Protein AF-A0A6J8AY16-F1 (afdb_monomer)

Sequence (204 aa):
MIIYAKEQFYLNANGLLDEKSNKNPKAFWSLVKKVMGNCRSTSIPPLLNPNTNEISVVKKKKQICLTHIFCNISKSSDDGVTPPDLPLRTQHSLDIDEITEDEIKDILKSLEIGKASGEDCISHQMLKYTANSYTIADAIWKTKSDEEKRKLFTNFLQDSKKRKHDNIITSSDGLYSVVNKAKSIAKKPMQRKRPRTERAEKRH

Mean predicted aligned error: 21.1 Å

Organism: Mytilus coruscus (NCBI:txid42192)

Foldseek 3Di:
DVVVVVVVCVVCLVVVLVVCVPPPVVVNVVSVCVVCVVPPPPQDCFDQQPVPRDTHRDPVVVVVSVVVVCCVVPPDPVVVPDDPPDPDPDPDDDDPPDDDLVNQLVVLLPQDQPDDDDPVNQGSVNSNVCSVVVVVVVVVVVPD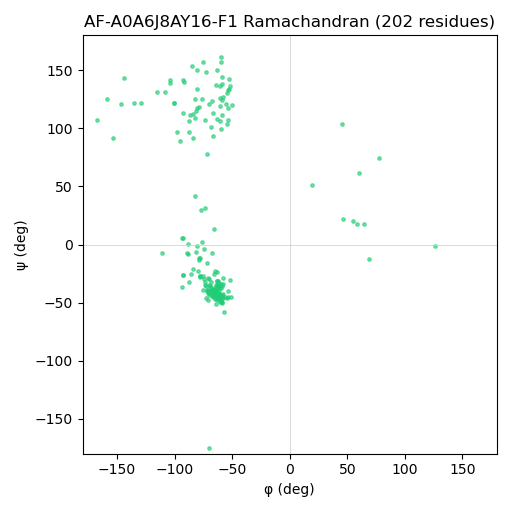DPVVVVVVVVVVVVVVVVVPDDPQDADPVRPDTPVVVVVVVVPPPDPPDDPDDDDDDDDD

Structure (mmCIF, N/CA/C/O backbone):
data_AF-A0A6J8AY16-F1
#
_entry.id   AF-A0A6J8AY16-F1
#
loop_
_atom_site.group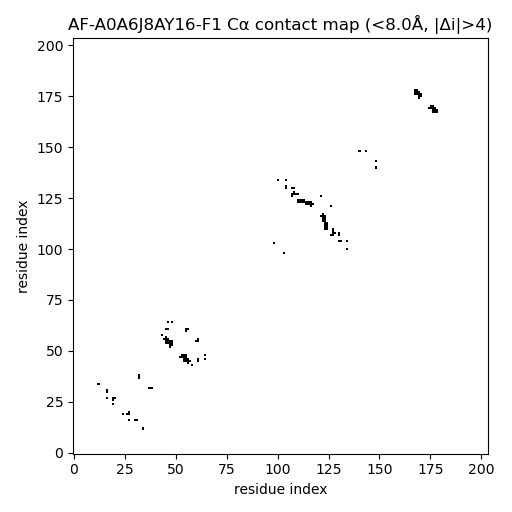_PDB
_atom_site.id
_atom_site.type_symbol
_atom_site.label_atom_id
_atom_site.label_alt_id
_atom_site.label_comp_id
_atom_site.label_asym_id
_atom_site.label_entity_id
_atom_site.label_seq_id
_atom_site.pdbx_PDB_ins_code
_atom_site.Cartn_x
_atom_site.Cartn_y
_atom_site.Cartn_z
_atom_site.occupancy
_atom_site.B_iso_or_equiv
_atom_site.auth_seq_id
_atom_site.auth_comp_id
_atom_site.auth_asym_id
_atom_site.auth_atom_id
_atom_site.pdbx_PDB_model_num
ATOM 1 N N . MET A 1 1 ? 40.237 -15.354 -19.466 1.00 60.38 1 MET A N 1
ATOM 2 C CA . MET A 1 1 ? 39.274 -16.278 -20.112 1.00 60.38 1 MET A CA 1
ATOM 3 C C . MET A 1 1 ? 37.814 -15.828 -19.942 1.00 60.38 1 MET A C 1
ATOM 5 O O . MET A 1 1 ? 37.142 -15.660 -20.947 1.00 60.38 1 MET A O 1
ATOM 9 N N . ILE A 1 2 ? 37.332 -15.539 -18.721 1.00 65.50 2 ILE A N 1
ATOM 10 C CA . ILE A 1 2 ? 35.926 -15.128 -18.468 1.00 65.50 2 ILE A CA 1
ATOM 11 C C . ILE A 1 2 ? 35.548 -13.780 -19.120 1.00 65.50 2 ILE A C 1
ATOM 13 O O . ILE A 1 2 ? 34.458 -13.652 -19.669 1.00 65.50 2 ILE A O 1
ATOM 17 N N . ILE A 1 3 ? 36.446 -12.788 -19.095 1.00 72.81 3 ILE A N 1
ATOM 18 C CA . ILE A 1 3 ? 36.199 -11.450 -19.669 1.00 72.81 3 ILE A CA 1
ATOM 19 C C . ILE A 1 3 ? 36.005 -11.534 -21.192 1.00 72.81 3 ILE A C 1
ATOM 21 O O . ILE A 1 3 ? 35.012 -11.036 -21.710 1.00 72.81 3 ILE A O 1
ATOM 25 N N . TYR A 1 4 ? 36.886 -12.266 -21.877 1.00 81.31 4 TYR A N 1
ATOM 26 C CA . TYR A 1 4 ? 36.827 -12.476 -23.325 1.00 81.31 4 TYR A CA 1
ATOM 27 C C . TYR A 1 4 ? 35.572 -13.249 -23.761 1.00 81.31 4 TYR A C 1
ATOM 29 O O . TYR A 1 4 ? 34.894 -12.856 -24.703 1.00 81.31 4 TYR A O 1
ATOM 37 N N . ALA A 1 5 ? 35.200 -14.310 -23.035 1.00 75.56 5 ALA A N 1
ATOM 38 C CA . ALA A 1 5 ? 33.976 -15.061 -23.323 1.00 75.56 5 ALA A CA 1
ATOM 39 C C . ALA A 1 5 ? 32.711 -14.196 -23.169 1.00 75.56 5 ALA A C 1
ATOM 41 O O . ALA A 1 5 ? 31.767 -14.316 -23.949 1.00 75.56 5 ALA A O 1
ATOM 42 N N . LYS A 1 6 ? 32.700 -13.299 -22.176 1.00 77.12 6 LYS A N 1
ATOM 43 C CA . LYS A 1 6 ? 31.603 -12.355 -21.954 1.00 77.12 6 LYS A CA 1
ATOM 44 C C . LYS A 1 6 ? 31.517 -11.323 -23.082 1.00 77.12 6 LYS A C 1
ATOM 46 O O . LYS A 1 6 ? 30.427 -11.063 -23.574 1.00 77.12 6 LYS A O 1
ATOM 51 N N . GLU A 1 7 ? 32.647 -10.776 -23.513 1.00 78.75 7 GLU A N 1
ATOM 52 C CA . GLU A 1 7 ? 32.724 -9.820 -24.622 1.00 78.75 7 GLU A CA 1
ATOM 53 C C . GLU A 1 7 ? 32.245 -10.437 -25.944 1.00 78.75 7 GLU A C 1
ATOM 55 O O . GLU A 1 7 ? 31.353 -9.893 -26.591 1.00 78.75 7 GLU A O 1
ATOM 60 N N . GLN A 1 8 ? 32.724 -11.640 -26.274 1.00 80.12 8 GLN A N 1
ATOM 61 C CA . GLN A 1 8 ? 32.274 -12.399 -27.447 1.00 80.12 8 GLN A CA 1
ATOM 62 C C . GLN A 1 8 ? 30.774 -12.719 -27.405 1.00 80.12 8 GLN A C 1
ATOM 64 O O . GLN A 1 8 ? 30.092 -12.656 -28.428 1.00 80.12 8 GLN A O 1
ATOM 69 N N . PHE A 1 9 ? 30.226 -13.019 -26.223 1.00 82.25 9 PHE A N 1
ATOM 70 C CA . PHE A 1 9 ? 28.787 -13.220 -26.065 1.00 82.25 9 PHE A CA 1
ATOM 71 C C . PHE A 1 9 ? 27.986 -11.957 -26.407 1.00 82.25 9 PHE A C 1
ATOM 73 O O . PHE A 1 9 ? 26.998 -12.060 -27.130 1.00 82.25 9 PHE A O 1
ATOM 80 N N . TYR A 1 10 ? 28.393 -10.776 -25.927 1.00 79.25 10 TYR A N 1
ATOM 81 C CA . TYR A 1 10 ? 27.673 -9.530 -26.223 1.00 79.25 10 TYR A CA 1
ATOM 82 C C . TYR A 1 10 ? 27.819 -9.090 -27.683 1.00 79.25 10 TYR A C 1
ATOM 84 O O . TYR A 1 10 ? 26.845 -8.596 -28.246 1.00 79.25 10 TYR A O 1
ATOM 92 N N . LEU A 1 11 ? 28.973 -9.329 -28.313 1.00 81.75 11 LEU A N 1
ATOM 93 C CA . LEU A 1 11 ? 29.170 -9.076 -29.747 1.00 81.75 11 LEU A CA 1
ATOM 94 C C . LEU A 1 11 ? 28.223 -9.927 -30.610 1.00 81.75 11 LEU A C 1
ATOM 96 O O . LEU A 1 11 ? 27.629 -9.425 -31.561 1.00 81.75 11 LEU A O 1
ATOM 100 N N . ASN A 1 12 ? 28.011 -11.188 -30.226 1.00 83.94 12 ASN A N 1
ATOM 101 C CA . ASN A 1 12 ? 27.158 -12.127 -30.961 1.00 83.94 12 ASN A CA 1
ATOM 102 C C . ASN A 1 12 ? 25.680 -12.102 -30.524 1.00 83.94 12 ASN A C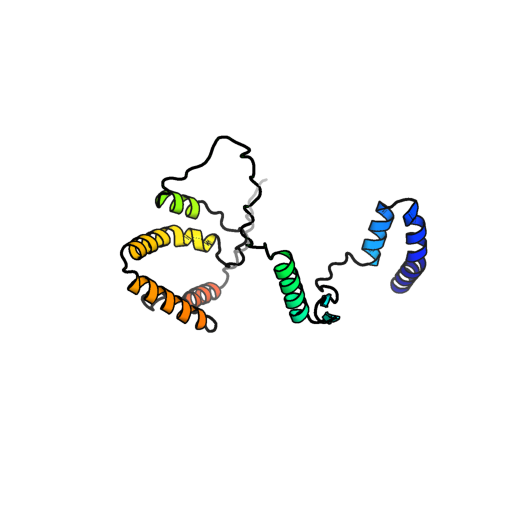 1
ATOM 104 O O . ASN A 1 12 ? 24.835 -12.741 -31.155 1.00 83.94 12 ASN A O 1
ATOM 108 N N . ALA A 1 13 ? 25.339 -11.377 -29.453 1.00 80.88 13 ALA A N 1
ATOM 109 C CA . ALA A 1 13 ? 23.988 -11.351 -28.895 1.00 80.88 13 ALA A CA 1
ATOM 110 C C . ALA A 1 13 ? 22.954 -10.779 -29.877 1.00 80.88 13 ALA A C 1
ATOM 112 O O . ALA A 1 13 ? 21.838 -11.290 -29.925 1.00 80.88 13 ALA A O 1
ATOM 113 N N . ASN A 1 14 ? 23.325 -9.777 -30.681 1.00 79.25 14 ASN A N 1
ATOM 114 C CA . ASN A 1 14 ? 22.424 -9.165 -31.664 1.00 79.25 14 ASN A CA 1
ATOM 115 C C . ASN A 1 14 ? 22.020 -10.163 -32.759 1.00 79.25 14 ASN A C 1
ATOM 117 O O . ASN A 1 14 ? 20.832 -10.364 -32.984 1.00 79.25 14 ASN A O 1
ATOM 121 N N . GLY A 1 15 ? 22.983 -10.897 -33.333 1.00 80.00 15 GLY A N 1
ATOM 122 C CA . GLY A 1 15 ? 22.685 -11.934 -34.328 1.00 80.00 15 GLY A CA 1
ATOM 123 C C . GLY A 1 15 ? 21.807 -13.063 -33.773 1.00 80.00 15 GLY A C 1
ATOM 124 O O . GLY A 1 15 ? 20.905 -13.549 -34.453 1.00 80.00 15 GLY A O 1
ATOM 125 N N . LEU A 1 16 ? 22.000 -13.436 -32.501 1.00 81.44 16 LEU A N 1
ATOM 126 C CA . LEU A 1 16 ? 21.149 -14.417 -31.816 1.00 81.44 16 LEU A CA 1
ATOM 127 C C . LEU A 1 16 ? 19.732 -13.895 -31.529 1.00 81.44 16 LEU A C 1
ATOM 129 O O . LEU A 1 16 ? 18.797 -14.696 -31.441 1.00 81.44 16 LEU A O 1
ATOM 133 N N . LEU A 1 17 ? 19.564 -12.586 -31.329 1.00 81.69 17 LEU A N 1
ATOM 134 C CA . LEU A 1 17 ? 18.256 -11.955 -31.153 1.00 81.69 17 LEU A CA 1
ATOM 135 C C . LEU A 1 17 ? 17.499 -11.901 -32.482 1.00 81.69 17 LEU A C 1
ATOM 137 O O . LEU A 1 17 ? 16.341 -12.319 -32.518 1.00 81.69 17 LEU A O 1
ATOM 141 N N . ASP A 1 18 ? 18.166 -11.495 -33.561 1.00 80.94 18 ASP A N 1
ATOM 142 C CA . ASP A 1 18 ? 17.582 -11.418 -34.904 1.00 80.94 18 ASP A CA 1
ATOM 143 C C . ASP A 1 18 ? 17.137 -12.798 -35.403 1.00 80.94 18 ASP A C 1
ATOM 145 O O . ASP A 1 18 ? 16.018 -12.963 -35.895 1.00 80.94 18 ASP A O 1
ATOM 149 N N . GLU A 1 19 ? 17.954 -13.834 -35.181 1.00 82.25 19 GLU A N 1
ATOM 150 C CA . GLU A 1 19 ? 17.609 -15.204 -35.567 1.00 82.25 19 GLU A CA 1
ATOM 151 C C . GLU A 1 19 ? 16.394 -15.748 -34.790 1.00 82.25 19 GLU A C 1
ATOM 153 O O . GLU A 1 19 ? 15.538 -16.454 -35.337 1.00 82.25 19 GLU A O 1
ATOM 158 N N . LYS A 1 20 ? 16.306 -15.433 -33.492 1.00 79.69 20 LYS A N 1
ATOM 159 C CA . LYS A 1 20 ? 15.263 -15.965 -32.601 1.00 79.69 20 LYS A CA 1
ATOM 160 C C . LYS A 1 20 ? 13.956 -15.188 -32.657 1.00 79.69 20 LYS A C 1
ATOM 162 O O . LYS A 1 20 ? 12.931 -15.771 -32.303 1.00 79.69 20 LYS A O 1
ATOM 167 N N . SER A 1 21 ? 13.984 -13.936 -33.115 1.00 77.56 21 SER A N 1
ATOM 168 C CA . SER A 1 21 ? 12.811 -13.063 -33.231 1.00 77.56 21 SER A CA 1
ATOM 169 C C . SER A 1 21 ? 11.687 -13.721 -34.042 1.00 77.56 21 SER A C 1
ATOM 171 O O . SER A 1 21 ? 10.550 -13.794 -33.581 1.00 77.56 21 SER A O 1
ATOM 173 N N . ASN A 1 22 ? 12.029 -14.328 -35.186 1.00 72.94 22 ASN A N 1
ATOM 174 C CA . ASN A 1 22 ? 11.045 -14.928 -36.095 1.00 72.94 22 ASN A CA 1
ATOM 175 C C . ASN A 1 22 ? 10.788 -16.424 -35.847 1.00 72.94 22 ASN A C 1
ATOM 177 O O . ASN A 1 22 ? 9.715 -16.925 -36.172 1.00 72.94 22 ASN A O 1
ATOM 181 N N . LYS A 1 23 ? 11.757 -17.158 -35.281 1.00 79.38 23 LYS A N 1
ATOM 182 C CA . LYS A 1 23 ? 11.665 -18.623 -35.126 1.00 79.38 23 LYS A CA 1
ATOM 183 C C . LYS A 1 23 ? 11.105 -19.066 -33.777 1.00 79.38 23 LYS A C 1
ATOM 185 O O . LYS A 1 23 ? 10.445 -20.099 -33.697 1.00 79.38 23 LYS A O 1
ATOM 190 N N . ASN A 1 24 ? 11.423 -18.356 -32.690 1.00 83.31 24 ASN A N 1
ATOM 191 C CA . ASN A 1 24 ? 11.042 -18.790 -31.347 1.00 83.31 24 ASN A CA 1
ATOM 192 C C . ASN A 1 24 ? 10.913 -17.607 -30.367 1.00 83.31 24 ASN A C 1
ATOM 194 O O . ASN A 1 24 ? 11.879 -17.262 -29.671 1.00 83.31 24 ASN A O 1
ATOM 198 N N . PRO A 1 25 ? 9.703 -17.036 -30.223 1.00 82.44 25 PRO A N 1
ATOM 199 C CA . PRO A 1 25 ? 9.486 -15.851 -29.399 1.00 82.44 25 PRO A CA 1
ATOM 200 C C . PRO A 1 25 ? 9.803 -16.094 -27.915 1.00 82.44 25 PRO A C 1
ATOM 202 O O . PRO A 1 25 ? 10.297 -15.201 -27.229 1.00 82.44 25 PRO A O 1
ATOM 205 N N . LYS A 1 26 ? 9.603 -17.314 -27.391 1.00 82.50 26 LYS A N 1
ATOM 206 C CA . LYS A 1 26 ? 9.950 -17.640 -25.993 1.00 82.50 26 LYS A CA 1
ATOM 207 C C . LYS A 1 26 ? 11.461 -17.598 -25.760 1.00 82.50 26 LYS A C 1
ATOM 209 O O . LYS A 1 26 ? 11.917 -17.057 -24.751 1.00 82.50 26 LYS A O 1
ATOM 214 N N . ALA A 1 27 ? 12.237 -18.157 -26.687 1.00 82.31 27 ALA A N 1
ATOM 215 C CA . ALA A 1 27 ? 13.695 -18.148 -26.608 1.00 82.31 27 ALA A CA 1
ATOM 216 C C . ALA A 1 27 ? 14.268 -16.734 -26.799 1.00 82.31 27 ALA A C 1
ATOM 218 O O . ALA A 1 27 ? 15.223 -16.378 -26.107 1.00 82.31 27 ALA A O 1
ATOM 219 N N . PHE A 1 28 ? 13.653 -15.927 -27.670 1.00 86.12 28 PHE A N 1
ATOM 220 C CA . PHE A 1 28 ? 13.954 -14.505 -27.833 1.00 86.12 28 PHE A CA 1
ATOM 221 C C . PHE A 1 28 ? 13.784 -13.747 -26.511 1.00 86.12 28 PHE A C 1
ATOM 223 O O . PHE A 1 28 ? 14.756 -13.220 -25.972 1.00 86.12 28 PHE A O 1
ATOM 230 N N . TRP A 1 29 ? 12.593 -13.787 -25.905 1.00 84.06 29 TRP A N 1
ATOM 231 C CA . TRP A 1 29 ? 12.335 -13.079 -24.646 1.00 84.06 29 TRP A CA 1
ATOM 232 C C . TRP A 1 29 ? 13.194 -13.589 -23.481 1.00 84.06 29 TRP A C 1
ATOM 234 O O . TRP A 1 29 ? 13.563 -12.812 -22.602 1.00 84.06 29 TRP A O 1
ATOM 244 N N . SER A 1 30 ? 13.551 -14.877 -23.463 1.00 83.06 30 SER A N 1
ATOM 245 C CA . SER A 1 30 ? 14.502 -15.424 -22.485 1.00 83.06 30 SER A CA 1
ATOM 246 C C . SER A 1 30 ? 15.904 -14.824 -22.647 1.00 83.06 30 SER A C 1
ATOM 248 O O . SER A 1 30 ? 16.524 -14.440 -21.654 1.00 83.06 30 SER A O 1
ATOM 250 N N . LEU A 1 31 ? 16.394 -14.696 -23.885 1.00 84.00 31 LEU A N 1
ATOM 251 C CA . LEU A 1 31 ? 17.691 -14.088 -24.186 1.00 84.00 31 LEU A CA 1
ATOM 252 C C . LEU A 1 31 ? 17.693 -12.590 -23.861 1.00 84.00 31 LEU A C 1
ATOM 254 O O . LEU A 1 31 ? 18.593 -12.129 -23.164 1.00 84.00 31 LEU A O 1
ATOM 258 N N . VAL A 1 32 ? 16.645 -11.861 -24.256 1.00 83.56 32 VAL A N 1
ATOM 259 C CA . VAL A 1 32 ? 16.449 -10.443 -23.913 1.00 83.56 32 VAL A CA 1
ATOM 260 C C . VAL A 1 32 ? 16.501 -10.234 -22.399 1.00 83.56 32 VAL A C 1
ATOM 262 O O . VAL A 1 32 ? 17.222 -9.363 -21.920 1.00 83.56 32 VAL A O 1
ATOM 265 N N . LYS A 1 33 ? 15.807 -11.069 -21.614 1.00 82.19 33 LYS A N 1
ATOM 266 C CA . LYS A 1 33 ? 15.838 -10.992 -20.142 1.00 82.19 33 LYS A CA 1
ATOM 267 C C . LYS A 1 33 ? 17.229 -11.238 -19.558 1.00 82.19 33 LYS A C 1
ATOM 269 O O . LYS A 1 33 ? 17.575 -10.613 -18.556 1.00 82.19 33 LYS A O 1
ATOM 274 N N . LYS A 1 34 ? 18.018 -12.135 -20.162 1.00 80.12 34 LYS A N 1
ATOM 275 C CA . LYS A 1 34 ? 19.408 -12.403 -19.754 1.00 80.12 34 LYS A CA 1
ATOM 276 C C . LY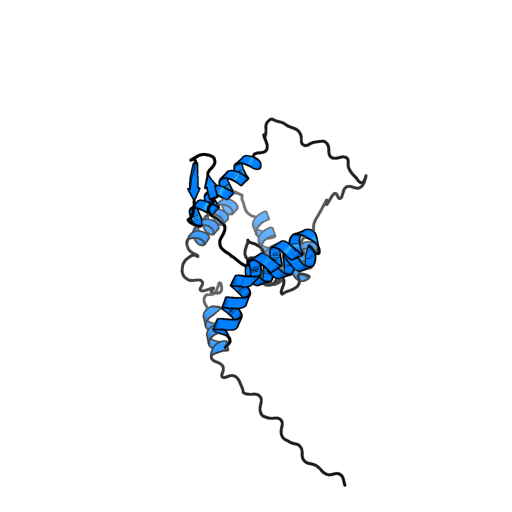S A 1 34 ? 20.336 -11.235 -20.093 1.00 80.12 34 LYS A C 1
ATOM 278 O O . LYS A 1 34 ? 21.157 -10.875 -19.258 1.00 80.12 34 LYS A O 1
ATOM 283 N N . VAL A 1 35 ? 20.183 -10.631 -21.273 1.00 81.06 35 VAL A N 1
ATOM 284 C CA . VAL A 1 35 ? 20.996 -9.491 -21.735 1.00 81.06 35 VAL A CA 1
ATOM 285 C C . VAL A 1 35 ? 20.662 -8.218 -20.957 1.00 81.06 35 VAL A C 1
ATOM 287 O O . VAL A 1 35 ? 21.566 -7.567 -20.444 1.00 81.06 35 VAL A O 1
ATOM 290 N N . MET A 1 36 ? 19.374 -7.897 -20.799 1.00 75.19 36 MET A N 1
ATOM 291 C CA . MET A 1 36 ? 18.914 -6.707 -20.069 1.00 75.19 36 MET A CA 1
ATOM 292 C C . MET A 1 36 ? 18.906 -6.882 -18.541 1.00 75.19 36 MET A C 1
ATOM 294 O O . MET A 1 36 ? 18.533 -5.964 -17.816 1.00 75.19 36 MET A O 1
ATOM 298 N N . GLY A 1 37 ? 19.281 -8.060 -18.034 1.00 68.12 37 GLY A N 1
ATOM 299 C CA . GLY A 1 37 ? 19.386 -8.319 -16.601 1.00 68.12 37 GLY A CA 1
ATOM 300 C C . GLY A 1 37 ? 18.065 -8.134 -15.856 1.00 68.12 37 GLY A C 1
ATOM 301 O O . GLY A 1 37 ? 17.970 -7.294 -14.974 1.00 68.12 37 GLY A O 1
ATOM 302 N N . ASN A 1 38 ? 17.033 -8.909 -16.196 1.00 62.88 38 ASN A N 1
ATOM 303 C CA . ASN A 1 38 ? 15.756 -8.992 -15.467 1.00 62.88 38 ASN A CA 1
ATOM 304 C C . ASN A 1 38 ? 15.104 -7.646 -15.063 1.00 62.88 38 ASN A C 1
ATOM 306 O O . ASN A 1 38 ? 14.315 -7.648 -14.125 1.00 62.88 38 ASN A O 1
ATOM 310 N N . CYS A 1 39 ? 15.444 -6.534 -15.731 1.00 55.78 39 CYS A N 1
ATOM 311 C CA . CYS A 1 39 ? 14.965 -5.155 -15.569 1.00 55.78 39 CYS A CA 1
ATOM 312 C C . CYS A 1 39 ? 14.282 -4.828 -14.228 1.00 55.78 39 CYS A C 1
ATOM 314 O O . CYS A 1 39 ? 13.191 -4.264 -14.204 1.00 55.78 39 CYS A O 1
ATOM 316 N N . ARG A 1 40 ? 14.917 -5.139 -13.092 1.00 59.91 40 ARG A N 1
ATOM 317 C CA . ARG A 1 40 ? 14.425 -4.746 -11.757 1.00 59.91 40 ARG A CA 1
ATOM 318 C C . ARG A 1 40 ? 14.844 -3.312 -11.436 1.00 59.91 40 ARG A C 1
ATOM 320 O O . ARG A 1 40 ? 15.301 -3.025 -10.332 1.00 59.91 40 ARG A O 1
ATOM 327 N N . SER A 1 41 ? 14.740 -2.415 -12.417 1.00 62.19 41 SER A N 1
ATOM 328 C CA . SER A 1 41 ? 14.969 -0.996 -12.173 1.00 62.19 41 SER A CA 1
ATOM 329 C C . SER A 1 41 ? 13.856 -0.496 -11.263 1.00 62.19 41 SER A C 1
ATOM 331 O O . SER A 1 41 ? 12.694 -0.440 -11.654 1.00 62.19 41 SER A O 1
ATOM 333 N N . THR A 1 42 ? 14.215 -0.115 -10.043 1.00 61.44 42 THR A N 1
ATOM 334 C CA . THR A 1 42 ? 13.329 0.619 -9.130 1.00 61.44 42 THR A CA 1
ATOM 335 C C . THR A 1 42 ? 13.176 2.087 -9.546 1.00 61.44 42 THR A C 1
ATOM 337 O O . THR A 1 42 ? 12.421 2.838 -8.926 1.00 61.44 42 THR A O 1
ATOM 340 N N . SER A 1 43 ? 13.900 2.516 -10.586 1.00 69.50 43 SER A N 1
ATOM 341 C CA . SER A 1 43 ? 13.881 3.877 -11.103 1.00 69.50 43 SER A CA 1
ATOM 342 C C . SER A 1 43 ? 12.853 4.004 -12.225 1.00 69.50 43 SER A C 1
ATOM 344 O O . SER A 1 43 ? 13.014 3.429 -13.302 1.00 69.50 43 SER A O 1
ATOM 346 N N . ILE A 1 44 ? 11.798 4.774 -11.952 1.00 76.62 44 ILE A N 1
ATOM 347 C CA . ILE A 1 44 ? 10.788 5.196 -12.930 1.00 76.62 44 ILE A CA 1
ATOM 348 C C . ILE A 1 44 ? 11.497 6.009 -14.032 1.00 76.62 44 ILE A C 1
ATOM 350 O O . ILE A 1 44 ? 12.321 6.865 -13.682 1.00 76.62 44 ILE A O 1
ATOM 354 N N . PRO A 1 45 ? 11.205 5.807 -15.331 1.00 82.19 45 PRO A N 1
ATOM 355 C CA . PRO A 1 45 ? 11.789 6.606 -16.411 1.00 82.19 45 PRO A CA 1
ATOM 356 C C . PRO A 1 45 ? 11.456 8.106 -16.271 1.00 82.19 45 PRO A C 1
ATOM 358 O O . PRO A 1 45 ? 10.563 8.475 -15.503 1.00 82.19 45 PRO A O 1
ATOM 361 N N . PRO A 1 46 ? 12.198 9.012 -16.939 1.00 86.38 46 PRO A N 1
ATOM 362 C CA . PRO A 1 46 ? 11.830 10.425 -17.015 1.00 86.38 46 PRO A CA 1
ATOM 363 C C . PRO A 1 46 ? 10.385 10.593 -17.499 1.00 86.38 46 PRO A C 1
ATOM 365 O O . PRO A 1 46 ? 9.966 9.909 -18.428 1.00 86.38 46 PRO A O 1
ATOM 368 N N . LEU A 1 47 ? 9.626 11.480 -16.855 1.00 86.62 47 LEU A N 1
ATOM 369 C CA . LEU A 1 47 ? 8.224 11.729 -17.200 1.00 86.62 47 LEU A CA 1
ATOM 370 C C . LEU A 1 47 ? 8.089 13.089 -17.871 1.00 86.62 47 LEU A C 1
ATOM 372 O O . LEU A 1 47 ? 8.580 14.075 -17.327 1.00 86.62 47 LEU A O 1
ATOM 376 N N . LEU A 1 48 ? 7.403 13.153 -19.008 1.00 84.44 48 LEU A N 1
ATOM 377 C CA . LEU A 1 48 ? 7.005 14.415 -19.624 1.00 84.44 48 LEU A CA 1
ATOM 378 C C . LEU A 1 48 ? 5.732 14.917 -18.940 1.00 84.44 48 LEU A C 1
ATOM 380 O O . LEU A 1 48 ? 4.748 14.183 -18.856 1.00 84.44 48 LEU A O 1
ATOM 384 N N . ASN A 1 49 ? 5.750 16.144 -18.428 1.00 78.50 49 ASN A N 1
ATOM 385 C CA . ASN A 1 49 ? 4.545 16.770 -17.899 1.00 78.50 49 ASN A CA 1
ATOM 386 C C . ASN A 1 49 ? 3.715 17.338 -19.065 1.00 78.50 49 ASN A C 1
ATOM 388 O O . ASN A 1 49 ? 4.203 18.246 -19.734 1.00 78.50 49 ASN A O 1
ATOM 392 N N . PRO A 1 50 ? 2.477 16.868 -19.303 1.00 74.94 50 PRO A N 1
ATOM 393 C CA . PRO A 1 50 ? 1.661 17.336 -20.426 1.00 74.94 50 PRO A CA 1
ATOM 394 C C . PRO A 1 50 ? 1.265 18.817 -20.321 1.00 74.94 50 PRO A C 1
ATOM 396 O O . PRO A 1 50 ? 0.994 19.440 -21.339 1.00 74.94 50 PRO A O 1
ATOM 399 N N . ASN A 1 51 ? 1.265 19.398 -19.115 1.00 76.69 51 ASN A N 1
ATOM 400 C CA . ASN A 1 51 ? 0.845 20.787 -18.906 1.00 76.69 51 ASN A CA 1
ATOM 401 C C . ASN A 1 51 ? 1.988 21.795 -19.080 1.00 76.69 51 ASN A C 1
ATOM 403 O O . ASN A 1 51 ? 1.752 22.925 -19.491 1.00 76.69 51 ASN A O 1
ATOM 407 N N . THR A 1 52 ? 3.221 21.410 -18.734 1.00 79.25 52 THR A N 1
ATOM 408 C CA . THR A 1 52 ? 4.395 22.304 -18.789 1.00 79.25 52 THR A CA 1
ATOM 409 C C . THR A 1 52 ? 5.392 21.919 -19.878 1.00 79.25 52 THR A C 1
ATOM 411 O O . THR A 1 52 ? 6.355 22.641 -20.106 1.00 79.25 52 THR A O 1
ATOM 414 N N . ASN A 1 53 ? 5.182 20.778 -20.540 1.00 81.56 53 ASN A N 1
ATOM 415 C CA . ASN A 1 53 ? 6.093 20.172 -21.511 1.00 81.56 53 ASN A CA 1
ATOM 416 C C . ASN A 1 53 ? 7.520 19.930 -20.971 1.00 81.56 53 ASN A C 1
ATOM 418 O O . ASN A 1 53 ? 8.477 19.767 -21.726 1.00 81.56 53 ASN A O 1
ATOM 422 N N . GLU A 1 54 ? 7.672 19.884 -19.645 1.00 83.81 54 GLU A N 1
ATOM 423 C CA . GLU A 1 54 ? 8.957 19.679 -18.981 1.00 83.81 54 GLU A CA 1
ATOM 424 C C . GLU A 1 54 ? 9.229 18.197 -18.713 1.00 83.81 54 GLU A C 1
ATOM 426 O O . GLU A 1 54 ? 8.359 17.449 -18.252 1.00 83.81 54 GLU A O 1
ATOM 431 N N . ILE A 1 55 ? 10.483 17.786 -18.907 1.00 84.69 55 ILE A N 1
ATOM 432 C CA . ILE A 1 55 ? 10.942 16.431 -18.594 1.00 84.69 55 ILE A CA 1
ATOM 433 C C . ILE A 1 55 ? 11.371 16.359 -17.123 1.00 84.69 55 ILE A C 1
ATOM 435 O O . ILE A 1 55 ? 12.389 16.901 -16.691 1.00 84.69 55 ILE A O 1
ATOM 439 N N . SER A 1 56 ? 10.598 15.625 -16.331 1.00 82.56 56 SER A N 1
ATOM 440 C CA . SER A 1 56 ? 10.852 15.360 -14.920 1.00 82.56 56 SER A CA 1
ATOM 441 C C . SER A 1 56 ? 11.737 14.130 -14.734 1.00 82.56 56 SER A C 1
ATOM 443 O O . SER A 1 56 ? 11.288 12.988 -14.835 1.00 82.56 56 SER A O 1
ATOM 445 N N . VAL A 1 57 ? 13.003 14.356 -14.379 1.00 79.56 57 VAL A N 1
ATOM 446 C CA . VAL A 1 57 ? 13.972 13.288 -14.056 1.00 79.56 57 VAL A CA 1
ATOM 447 C C . VAL A 1 57 ? 14.001 12.978 -12.547 1.00 79.56 57 VAL A C 1
ATOM 449 O O . VAL A 1 57 ? 14.250 11.840 -12.142 1.00 79.56 57 VAL A O 1
ATOM 452 N N . VAL A 1 58 ? 13.652 13.957 -11.703 1.00 83.62 58 VAL A N 1
ATOM 453 C CA . VAL A 1 58 ? 13.699 13.876 -10.230 1.00 83.62 58 VAL A CA 1
ATOM 454 C C . VAL A 1 58 ? 12.484 13.138 -9.654 1.00 83.62 58 VAL A C 1
ATOM 456 O O . VAL A 1 5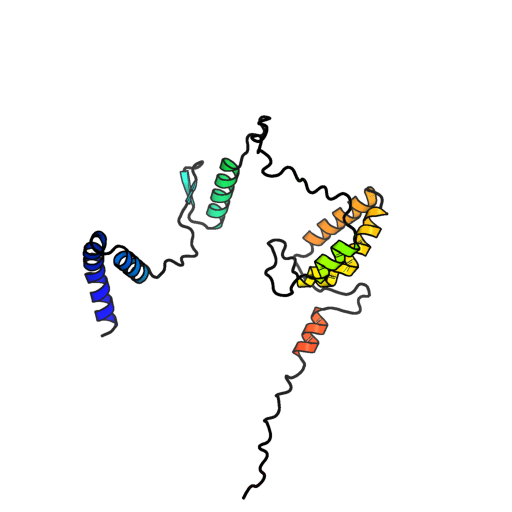8 ? 11.345 13.461 -9.986 1.00 83.62 58 VAL A O 1
ATOM 459 N N . LYS A 1 59 ? 12.710 12.205 -8.714 1.00 81.50 59 LYS A N 1
ATOM 460 C CA . LYS A 1 59 ? 11.669 11.352 -8.096 1.00 81.50 59 LYS A CA 1
ATOM 461 C C . LYS A 1 59 ? 10.461 12.133 -7.559 1.00 81.50 59 LYS A C 1
ATOM 463 O O . LYS A 1 59 ? 9.327 11.760 -7.835 1.00 81.50 59 LYS A O 1
ATOM 468 N N . LYS A 1 60 ? 10.693 13.239 -6.843 1.00 82.62 60 LYS A N 1
ATOM 469 C CA . LYS A 1 60 ? 9.616 14.075 -6.280 1.00 82.62 60 LYS A CA 1
ATOM 470 C C . LYS A 1 60 ? 8.760 14.731 -7.370 1.00 82.62 60 LYS A C 1
ATOM 472 O O . LYS A 1 60 ? 7.539 14.703 -7.281 1.00 82.62 60 LYS A O 1
ATOM 477 N N . LYS A 1 61 ? 9.389 15.259 -8.429 1.00 81.38 61 LYS A N 1
ATOM 478 C CA . LYS A 1 61 ? 8.673 15.831 -9.582 1.00 81.38 61 LYS A CA 1
ATOM 479 C C . LYS A 1 61 ? 7.873 14.763 -10.336 1.00 81.38 61 LYS A C 1
ATOM 481 O O . LYS A 1 61 ? 6.740 15.019 -10.721 1.00 81.38 61 LYS A O 1
ATOM 486 N N . LYS A 1 62 ? 8.421 13.547 -10.471 1.00 83.75 62 LYS A N 1
ATOM 487 C CA . LYS A 1 62 ? 7.711 12.401 -11.066 1.00 83.75 62 LYS A CA 1
ATOM 488 C C . LYS A 1 62 ? 6.454 12.032 -10.284 1.00 83.75 62 LYS A C 1
ATOM 490 O O . LYS A 1 62 ? 5.407 11.852 -10.890 1.00 83.75 62 LYS A O 1
ATOM 495 N N . GLN A 1 63 ? 6.551 11.963 -8.956 1.00 84.00 63 GLN A N 1
ATOM 496 C CA . GLN A 1 63 ? 5.402 11.685 -8.094 1.00 84.00 63 GLN A CA 1
ATOM 497 C C . GLN A 1 63 ? 4.304 12.734 -8.284 1.00 84.00 63 GLN A C 1
ATOM 499 O O . GLN A 1 63 ? 3.167 12.371 -8.543 1.00 84.00 63 GLN A O 1
ATOM 504 N N . ILE A 1 64 ? 4.664 14.020 -8.239 1.00 85.06 64 ILE A N 1
ATOM 505 C CA . ILE A 1 64 ? 3.717 15.125 -8.440 1.00 85.06 64 ILE A CA 1
ATOM 506 C C . ILE A 1 64 ? 3.052 15.037 -9.821 1.00 85.06 64 ILE A C 1
ATOM 508 O O . ILE A 1 64 ? 1.837 15.170 -9.919 1.00 85.06 64 ILE A O 1
ATOM 512 N N . CYS A 1 65 ? 3.829 14.767 -10.875 1.00 85.12 65 CYS A N 1
ATOM 513 C CA . CYS A 1 65 ? 3.311 14.606 -12.235 1.00 85.12 65 CYS A CA 1
ATOM 514 C C . CYS A 1 65 ? 2.291 13.458 -12.324 1.00 85.12 65 CYS A C 1
ATOM 516 O O . CYS A 1 65 ? 1.184 13.656 -12.817 1.00 85.12 65 CYS A O 1
ATOM 518 N N . LEU A 1 66 ? 2.618 12.281 -11.777 1.00 86.25 66 LEU A N 1
ATOM 519 C CA . LEU A 1 66 ? 1.712 11.128 -11.760 1.00 86.25 66 LEU A CA 1
ATOM 520 C C . LEU A 1 66 ? 0.446 11.396 -10.947 1.00 86.25 66 LEU A C 1
ATOM 522 O O . LEU A 1 66 ? -0.642 11.056 -11.400 1.00 86.25 66 LEU A O 1
ATOM 526 N N . THR A 1 67 ? 0.572 12.032 -9.781 1.00 86.62 67 THR A N 1
ATOM 527 C CA . THR A 1 67 ? -0.582 12.433 -8.970 1.00 86.62 67 THR A CA 1
ATOM 528 C C . THR A 1 67 ? -1.484 13.387 -9.747 1.00 86.62 67 THR A C 1
ATOM 530 O O . THR A 1 67 ? -2.689 13.176 -9.776 1.00 86.62 67 THR A O 1
ATOM 533 N N . HIS A 1 68 ? -0.926 14.386 -10.435 1.00 85.25 68 HIS A N 1
ATOM 534 C CA . HIS A 1 68 ? -1.715 15.304 -11.258 1.00 85.25 68 HIS A CA 1
ATOM 535 C C . HIS A 1 68 ? -2.428 14.602 -12.411 1.00 85.25 68 HIS A C 1
ATOM 537 O O . HIS A 1 68 ? -3.609 14.861 -12.626 1.00 85.25 68 HIS A O 1
ATOM 543 N N . ILE A 1 69 ? -1.732 13.719 -13.134 1.00 84.94 69 ILE A N 1
ATOM 544 C CA . ILE A 1 69 ? -2.330 12.931 -14.219 1.00 84.94 69 ILE A CA 1
ATOM 545 C C . ILE A 1 69 ? -3.477 12.087 -13.666 1.00 84.94 69 ILE A C 1
ATOM 547 O O . ILE A 1 69 ? -4.575 12.137 -14.212 1.00 84.94 69 ILE A O 1
ATOM 551 N N . PHE A 1 70 ? -3.247 11.380 -12.557 1.00 86.69 70 PHE A N 1
ATOM 552 C CA . PHE A 1 70 ? -4.261 10.565 -11.897 1.00 86.69 70 PHE A CA 1
ATOM 553 C C . PHE A 1 70 ? -5.470 11.398 -11.472 1.00 86.69 70 PHE A C 1
ATOM 555 O O . PHE A 1 70 ? -6.592 11.069 -11.826 1.00 86.69 70 PHE A O 1
ATOM 562 N N . CYS A 1 71 ? -5.263 12.515 -10.776 1.00 85.06 71 CYS A N 1
ATOM 563 C CA . CYS A 1 71 ? -6.358 13.402 -10.403 1.00 85.06 71 CYS A CA 1
ATOM 564 C C . CYS A 1 71 ? -7.105 13.922 -11.631 1.00 85.06 71 CYS A C 1
ATOM 566 O O . CYS A 1 71 ? -8.311 14.088 -11.565 1.00 85.06 71 CYS A O 1
ATOM 568 N N . ASN A 1 72 ? -6.422 14.181 -12.747 1.00 82.12 72 ASN A N 1
ATOM 569 C CA . ASN A 1 72 ? -7.074 14.699 -13.941 1.00 82.12 72 ASN A CA 1
ATOM 570 C C . ASN A 1 72 ? -7.955 13.658 -14.643 1.00 82.12 72 ASN A C 1
ATOM 572 O O . ASN A 1 72 ? -9.037 14.014 -15.092 1.00 82.12 72 ASN A O 1
ATOM 576 N N . ILE A 1 73 ? -7.517 12.397 -14.716 1.00 81.00 73 ILE A N 1
ATOM 577 C CA . ILE A 1 73 ? -8.323 11.307 -15.297 1.00 81.00 73 ILE A CA 1
ATOM 578 C C . ILE A 1 73 ? -9.411 10.810 -14.339 1.00 81.00 73 ILE A C 1
ATOM 580 O O . ILE A 1 73 ? -10.433 10.308 -14.787 1.00 81.00 73 ILE A O 1
ATOM 584 N N . SER A 1 74 ? -9.192 10.956 -13.030 1.00 79.69 74 SER A N 1
ATOM 585 C CA . SER A 1 74 ? -10.119 10.530 -11.976 1.00 79.69 74 SER A CA 1
ATOM 586 C C . SER A 1 74 ? -11.076 11.638 -11.537 1.00 79.69 74 SER A C 1
ATOM 588 O O . SER A 1 74 ? -11.824 11.446 -10.582 1.00 79.69 74 SER A O 1
ATOM 590 N N . LYS A 1 75 ? -11.065 12.803 -12.199 1.00 74.19 75 LYS A N 1
ATOM 591 C CA . LYS A 1 75 ? -12.140 13.791 -12.067 1.00 74.19 75 LYS A CA 1
ATOM 592 C C . LYS A 1 75 ? -13.396 13.181 -12.677 1.00 74.19 75 LYS A C 1
ATOM 594 O O . LYS A 1 75 ? -13.618 13.278 -13.880 1.00 74.19 75 LYS A O 1
ATOM 599 N N . SER A 1 76 ? -14.208 12.542 -11.846 1.00 64.81 76 SER A N 1
ATOM 600 C CA . SER A 1 76 ? -15.614 12.354 -12.162 1.00 64.81 76 SER A CA 1
ATOM 601 C C . SER A 1 76 ? -16.229 13.743 -12.297 1.00 64.81 76 SER A C 1
ATOM 603 O O . SER A 1 76 ? -16.174 14.534 -11.356 1.00 64.81 76 SER A O 1
ATOM 605 N N . SER A 1 77 ? -16.765 14.054 -13.474 1.00 62.16 77 SER A N 1
ATOM 606 C CA . SER A 1 77 ? -17.714 15.150 -13.628 1.00 62.16 77 SER A CA 1
ATOM 607 C C . SER A 1 77 ? -18.846 14.922 -12.631 1.00 62.16 77 SER A C 1
ATOM 609 O O . SER A 1 77 ? -19.657 14.020 -12.822 1.00 62.16 77 SER A O 1
ATOM 611 N N . ASP A 1 78 ? -18.898 15.721 -11.569 1.00 60.00 78 ASP A N 1
ATOM 612 C CA . ASP A 1 78 ? -20.003 15.744 -10.601 1.00 60.00 78 ASP A CA 1
ATOM 613 C C . ASP A 1 78 ? -21.212 16.508 -11.183 1.00 60.00 78 ASP A C 1
ATOM 615 O O . ASP A 1 78 ? -21.981 17.148 -10.473 1.00 60.00 78 ASP A O 1
ATOM 619 N N . ASP A 1 79 ? -21.362 16.473 -12.514 1.00 62.41 79 ASP A N 1
ATOM 620 C CA . ASP A 1 79 ? -22.338 17.226 -13.309 1.00 62.41 79 ASP A CA 1
ATOM 621 C C . ASP A 1 79 ? -23.763 16.652 -13.153 1.00 62.41 79 ASP A C 1
ATOM 623 O O . ASP A 1 79 ? -24.563 16.655 -14.085 1.00 62.41 79 ASP A O 1
ATOM 627 N N . GLY A 1 80 ? -24.090 16.092 -11.984 1.00 60.59 80 GLY A N 1
ATOM 628 C CA . GLY A 1 80 ? -25.355 15.402 -11.739 1.00 60.59 80 GLY A CA 1
ATOM 629 C C . GLY A 1 80 ? -25.528 14.139 -12.584 1.00 60.59 80 GLY A C 1
ATOM 630 O O . GLY A 1 80 ? -26.650 13.658 -12.736 1.00 60.59 80 GLY A O 1
ATOM 631 N N . VAL A 1 81 ? -24.436 13.602 -13.145 1.00 65.06 81 VAL A N 1
ATOM 632 C CA . VAL A 1 81 ? -24.458 12.332 -13.870 1.00 65.06 81 VAL A CA 1
ATOM 633 C C . VAL A 1 81 ? -24.717 11.245 -12.842 1.00 65.06 81 VAL A C 1
ATOM 635 O O . VAL A 1 81 ? -23.832 10.849 -12.083 1.00 65.06 81 VAL A O 1
ATOM 638 N N . THR A 1 82 ? -25.963 10.789 -12.794 1.00 68.69 82 THR A N 1
ATOM 639 C CA . THR A 1 82 ? -26.329 9.611 -12.026 1.00 68.69 82 THR A CA 1
ATOM 640 C C . THR A 1 82 ? -25.435 8.461 -12.482 1.00 68.69 82 THR A C 1
ATOM 642 O O . THR A 1 82 ? -25.252 8.267 -13.692 1.00 68.69 82 THR A O 1
ATOM 645 N N . PRO A 1 83 ? -24.805 7.728 -11.544 1.00 70.06 83 PRO A N 1
ATOM 646 C CA . PRO A 1 83 ? -24.035 6.556 -11.917 1.00 70.06 83 PRO A CA 1
ATOM 647 C C . PRO A 1 83 ? -24.937 5.645 -12.760 1.00 70.06 83 PRO A C 1
ATOM 649 O O . PRO A 1 83 ? -26.140 5.579 -12.491 1.00 70.06 83 PRO A O 1
ATOM 652 N N . PRO A 1 84 ? -24.394 4.985 -13.799 1.00 78.25 84 PRO A N 1
ATOM 653 C CA . PRO A 1 84 ? -25.190 4.093 -14.625 1.00 78.25 84 PRO A CA 1
ATOM 654 C C . PRO A 1 84 ? -25.896 3.093 -13.720 1.00 78.25 84 PRO A C 1
ATOM 656 O O . PRO A 1 84 ? -25.273 2.551 -12.805 1.00 78.25 84 PRO A O 1
ATOM 659 N N . ASP A 1 85 ? -27.187 2.890 -13.966 1.00 77.38 85 ASP A N 1
ATOM 660 C CA . ASP A 1 85 ? -27.999 1.995 -13.158 1.00 77.38 85 ASP A CA 1
ATOM 661 C C . ASP A 1 85 ? -27.401 0.588 -13.265 1.00 77.38 85 ASP A C 1
ATOM 663 O O . ASP A 1 85 ? -27.407 -0.041 -14.329 1.00 77.38 85 ASP A O 1
ATOM 667 N N . LEU A 1 86 ? -26.743 0.151 -12.192 1.00 79.06 86 LEU A N 1
ATOM 668 C CA . LEU A 1 86 ? -26.082 -1.141 -12.143 1.00 79.06 86 LEU A CA 1
ATOM 669 C C . LEU A 1 86 ? -27.168 -2.161 -11.811 1.00 79.06 86 LEU A C 1
ATOM 671 O O . LEU A 1 86 ? -27.638 -2.177 -10.672 1.00 79.06 86 LEU A O 1
ATOM 675 N N . PRO A 1 87 ? -27.573 -3.028 -12.759 1.00 81.75 87 PRO A N 1
ATOM 676 C CA . PRO A 1 87 ? -28.618 -3.992 -12.480 1.00 81.75 87 PRO A CA 1
ATOM 677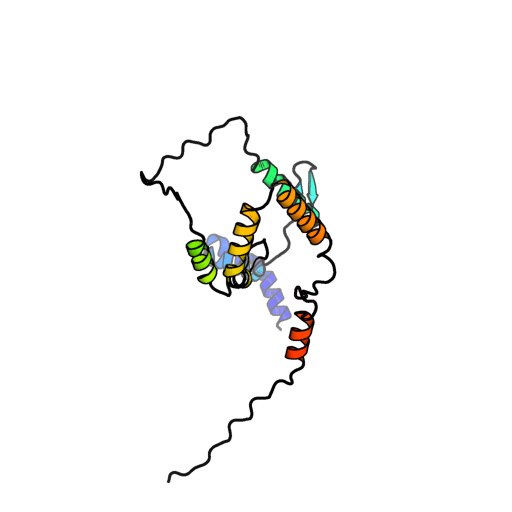 C C . PRO A 1 87 ? -28.158 -4.900 -11.342 1.00 81.75 87 PRO A C 1
ATOM 679 O O . PRO A 1 87 ? -27.080 -5.507 -11.401 1.00 81.75 87 PRO A O 1
ATOM 682 N N . LEU A 1 88 ? -28.986 -4.989 -10.303 1.00 79.88 88 LEU A N 1
ATOM 683 C CA . LEU A 1 88 ? -28.760 -5.903 -9.195 1.00 79.88 88 LEU A CA 1
ATOM 684 C C . LEU A 1 88 ? -28.618 -7.319 -9.758 1.00 79.88 88 LEU A C 1
ATOM 686 O O . LEU A 1 88 ? -29.515 -7.848 -10.413 1.00 79.88 88 LEU A O 1
ATOM 690 N N . ARG A 1 89 ? -27.469 -7.951 -9.506 1.00 83.44 89 ARG A N 1
ATOM 691 C CA . ARG A 1 89 ? -27.236 -9.344 -9.917 1.00 83.44 89 ARG A CA 1
ATOM 692 C C . ARG A 1 89 ? -28.043 -10.339 -9.086 1.00 83.44 89 ARG A C 1
ATOM 694 O O . ARG A 1 89 ? -28.173 -11.495 -9.478 1.00 83.44 89 ARG A O 1
ATOM 701 N N . THR A 1 90 ? -28.563 -9.896 -7.945 1.00 83.25 90 THR A N 1
ATOM 702 C CA . THR A 1 90 ? -29.308 -10.699 -6.979 1.00 83.25 90 THR A CA 1
ATOM 703 C C . THR A 1 90 ? -30.425 -9.868 -6.360 1.00 83.25 90 THR A C 1
ATOM 705 O O . THR A 1 90 ? -30.222 -8.701 -6.053 1.00 83.25 90 THR A O 1
ATOM 708 N N . GLN A 1 91 ? -31.575 -10.492 -6.099 1.00 80.81 91 GLN A N 1
ATOM 709 C CA . GLN A 1 91 ? -32.701 -9.880 -5.370 1.00 80.81 91 GLN A CA 1
ATOM 710 C C . GLN A 1 91 ? -32.476 -9.805 -3.846 1.00 80.81 91 GLN A C 1
ATOM 712 O O . GLN A 1 91 ? -33.361 -9.401 -3.104 1.00 80.81 91 GLN A O 1
ATOM 717 N N . HIS A 1 92 ? -31.309 -10.244 -3.370 1.00 80.31 92 HIS A N 1
ATOM 718 C CA . HIS A 1 92 ? -30.959 -10.236 -1.956 1.00 80.31 92 HIS A CA 1
ATOM 719 C C . HIS A 1 92 ? -30.064 -9.030 -1.687 1.00 80.31 92 HIS A C 1
ATOM 721 O O . HIS A 1 92 ? -28.997 -8.912 -2.295 1.00 80.31 92 HIS A O 1
ATOM 727 N N . SER A 1 93 ? -30.510 -8.164 -0.783 1.00 73.81 93 SER A N 1
ATOM 728 C CA . SER A 1 93 ? -29.694 -7.124 -0.164 1.00 73.81 93 SER A CA 1
ATOM 729 C C . SER A 1 93 ? -29.360 -7.567 1.257 1.00 73.81 93 SER A C 1
ATOM 731 O O . SER A 1 93 ? -30.205 -8.151 1.935 1.00 73.81 93 SER A O 1
ATOM 733 N N . LEU A 1 94 ? -28.125 -7.332 1.692 1.00 76.06 94 LEU A N 1
ATOM 734 C CA . LEU A 1 94 ? -27.751 -7.460 3.096 1.00 76.06 94 LEU A CA 1
ATOM 735 C C . LEU A 1 94 ? -28.038 -6.114 3.757 1.00 76.06 94 LEU A C 1
ATOM 737 O O . LEU A 1 94 ? -27.212 -5.209 3.661 1.00 76.06 94 LEU A O 1
ATOM 741 N N . ASP A 1 95 ? -29.200 -5.993 4.393 1.00 72.88 95 ASP A N 1
ATOM 742 C CA . ASP A 1 95 ? -29.415 -4.945 5.389 1.00 72.88 95 ASP A CA 1
ATOM 743 C C . ASP A 1 95 ? -28.800 -5.424 6.701 1.00 72.88 95 ASP A C 1
ATOM 745 O O . ASP A 1 95 ? -29.169 -6.464 7.251 1.00 72.88 95 ASP A O 1
ATOM 749 N N . ILE A 1 96 ? -27.768 -4.713 7.145 1.00 71.69 96 ILE A N 1
ATOM 750 C CA . ILE A 1 96 ? -27.129 -4.956 8.433 1.00 71.69 96 ILE A CA 1
ATOM 751 C C . ILE A 1 96 ? -27.774 -3.976 9.404 1.00 71.69 96 ILE A C 1
ATOM 753 O O . ILE A 1 96 ? -27.307 -2.846 9.543 1.00 71.69 96 ILE A O 1
ATOM 757 N N . ASP A 1 97 ? -28.869 -4.404 10.024 1.00 68.50 97 ASP A N 1
ATOM 758 C CA . ASP A 1 97 ? -29.667 -3.529 10.884 1.00 68.50 97 ASP A CA 1
ATOM 759 C C . ASP A 1 97 ? -28.928 -3.183 12.186 1.00 68.50 97 ASP A C 1
ATOM 761 O O . ASP A 1 97 ? -28.936 -2.030 12.613 1.00 68.50 97 ASP A O 1
ATOM 765 N N . GLU A 1 98 ? -28.222 -4.147 12.794 1.00 75.06 98 GLU A N 1
ATOM 766 C CA . GLU A 1 98 ? -27.498 -3.936 14.052 1.00 75.06 98 GLU A CA 1
ATOM 767 C C . GLU A 1 98 ? -26.209 -4.777 14.115 1.00 75.06 98 GLU A C 1
ATOM 769 O O . GLU A 1 98 ? -26.248 -6.002 14.036 1.00 75.06 98 GLU A O 1
ATOM 774 N N . ILE A 1 99 ? -25.054 -4.115 14.270 1.00 78.38 99 ILE A N 1
ATOM 775 C CA . ILE A 1 99 ? -23.766 -4.758 14.585 1.00 78.38 99 ILE A CA 1
ATOM 776 C C . ILE A 1 99 ? -23.513 -4.581 16.077 1.00 78.38 99 ILE A C 1
ATOM 778 O O . ILE A 1 99 ? -23.428 -3.452 16.572 1.00 78.38 99 ILE A O 1
ATOM 782 N N . THR A 1 100 ? -23.351 -5.686 16.795 1.00 82.50 100 THR A N 1
ATOM 783 C CA . THR A 1 100 ? -23.116 -5.661 18.239 1.00 82.50 100 THR A CA 1
ATOM 784 C C . THR A 1 100 ? -21.636 -5.480 18.577 1.00 82.50 100 THR A C 1
ATOM 786 O O . THR A 1 100 ? -20.728 -5.845 17.826 1.00 82.50 100 THR A O 1
ATOM 789 N N . GLU A 1 101 ? -21.360 -4.921 19.757 1.00 81.12 101 GLU A N 1
ATOM 790 C CA . GLU A 1 101 ? -19.982 -4.747 20.226 1.00 81.12 101 GLU A CA 1
ATOM 791 C C . GLU A 1 101 ? -19.237 -6.075 20.380 1.00 81.12 101 GLU A C 1
ATOM 793 O O . GLU A 1 101 ? -18.022 -6.125 20.187 1.00 81.12 101 GLU A O 1
ATOM 798 N N . ASP A 1 102 ? -19.939 -7.143 20.750 1.00 83.75 102 ASP A N 1
ATOM 799 C CA . ASP A 1 102 ? -19.324 -8.450 20.961 1.00 83.75 102 ASP A CA 1
ATOM 800 C C . ASP A 1 102 ? -18.930 -9.108 19.635 1.00 83.75 102 ASP A C 1
ATOM 802 O O . ASP A 1 102 ? -17.831 -9.654 19.545 1.00 83.75 102 ASP A O 1
ATOM 806 N N . GLU A 1 103 ? -19.712 -8.921 18.569 1.00 84.44 103 GLU A N 1
ATOM 807 C CA . GLU A 1 103 ? -19.319 -9.329 17.213 1.00 84.44 103 GLU A CA 1
ATOM 808 C C . GLU A 1 103 ? -18.052 -8.601 16.752 1.00 84.44 103 GLU A C 1
ATOM 810 O O . GLU A 1 103 ? -17.125 -9.222 16.228 1.00 84.44 103 GLU A O 1
ATOM 815 N N . ILE A 1 104 ? -17.949 -7.292 17.009 1.00 84.69 104 ILE A N 1
ATOM 816 C CA . ILE A 1 104 ? -16.738 -6.520 16.690 1.00 84.69 104 ILE A CA 1
ATOM 817 C C . ILE A 1 104 ? -15.546 -7.041 17.502 1.00 84.69 104 ILE A C 1
ATOM 819 O O . ILE A 1 104 ? -14.459 -7.241 16.950 1.00 84.69 104 ILE A O 1
ATOM 823 N N . LYS A 1 105 ? -15.723 -7.293 18.806 1.00 86.44 105 LYS A N 1
ATOM 824 C CA . LYS A 1 105 ? -14.666 -7.869 19.654 1.00 86.44 105 LYS A CA 1
ATOM 825 C C . LYS A 1 105 ? -14.205 -9.225 19.122 1.00 86.44 105 LYS A C 1
ATOM 827 O O . LYS A 1 105 ? -12.998 -9.475 19.095 1.00 86.44 105 LYS A O 1
ATOM 832 N N . ASP A 1 106 ? -15.128 -10.081 18.707 1.00 87.00 106 ASP A N 1
ATOM 833 C CA . ASP A 1 106 ? -14.832 -11.422 18.204 1.00 87.00 106 ASP A CA 1
ATOM 834 C C . ASP A 1 106 ? -14.100 -11.375 16.861 1.00 87.00 106 ASP A C 1
ATOM 836 O O . ASP A 1 106 ? -13.100 -12.078 16.668 1.00 87.00 106 ASP A O 1
ATOM 840 N N . ILE A 1 107 ? -14.483 -10.456 15.973 1.00 88.19 107 ILE A N 1
ATOM 841 C CA . ILE A 1 107 ? -13.748 -10.188 14.732 1.00 88.19 107 ILE A CA 1
ATOM 842 C C . ILE A 1 107 ? -12.323 -9.718 15.053 1.00 88.19 107 ILE A C 1
ATOM 844 O O . ILE A 1 107 ? -11.353 -10.294 14.560 1.00 88.19 107 ILE A O 1
ATOM 848 N N . LEU A 1 108 ? -12.151 -8.736 15.943 1.00 88.38 108 LEU A N 1
ATOM 849 C CA . LEU A 1 108 ? -10.820 -8.226 16.302 1.00 88.38 108 LEU A CA 1
ATOM 850 C C . LEU A 1 108 ? -9.943 -9.292 16.983 1.00 88.38 108 LEU A C 1
ATOM 852 O O . LEU A 1 108 ? -8.729 -9.336 16.767 1.00 88.38 108 LEU A O 1
ATOM 856 N N . LYS A 1 109 ? -10.538 -10.185 17.782 1.00 87.06 109 LYS A N 1
ATOM 857 C CA . LYS A 1 109 ? -9.835 -11.309 18.424 1.00 87.06 109 LYS A CA 1
ATOM 858 C C . LYS A 1 109 ? -9.497 -12.440 17.456 1.00 87.06 109 LYS A C 1
ATOM 860 O O . LYS A 1 109 ? -8.486 -13.119 17.664 1.00 87.06 109 LYS A O 1
ATOM 865 N N . SER A 1 110 ? -10.287 -12.649 16.408 1.00 90.00 110 SER A N 1
ATOM 866 C CA . SER A 1 110 ? -10.036 -13.690 15.403 1.00 90.00 110 SER A CA 1
ATOM 867 C C . SER A 1 110 ? -8.943 -13.315 14.392 1.00 90.00 110 SER A C 1
ATOM 869 O O . SER A 1 110 ? -8.413 -14.200 13.725 1.00 90.00 110 SER A O 1
ATOM 871 N N . LEU A 1 111 ? -8.503 -12.048 14.351 1.00 87.00 111 LEU A N 1
ATOM 872 C CA . LEU A 1 111 ? -7.407 -11.595 13.484 1.00 87.00 111 LEU A CA 1
ATOM 873 C C . LEU A 1 111 ? -6.118 -12.428 13.651 1.00 87.00 111 LEU A C 1
ATOM 875 O O . LEU A 1 111 ? -5.617 -12.654 14.764 1.00 87.00 111 LEU A O 1
ATOM 879 N N . GL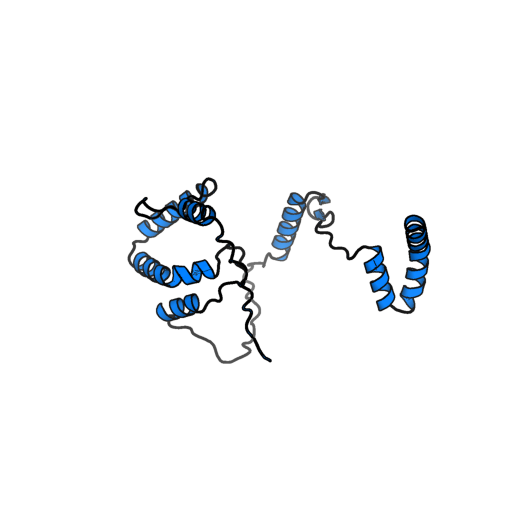U A 1 112 ? -5.535 -12.836 12.521 1.00 86.44 112 GLU A N 1
ATOM 880 C CA . GLU A 1 112 ? -4.253 -13.541 12.466 1.00 86.44 112 GLU A CA 1
ATOM 881 C C . GLU A 1 112 ? -3.077 -12.578 12.678 1.00 86.44 112 GLU A C 1
ATOM 883 O O . GLU A 1 112 ? -2.898 -11.588 11.962 1.00 86.44 112 GLU A O 1
ATOM 888 N N . ILE A 1 113 ? -2.224 -12.894 13.653 1.00 82.00 113 ILE A N 1
ATOM 889 C CA . ILE A 1 113 ? -1.011 -12.124 13.933 1.00 82.00 113 ILE A CA 1
ATOM 890 C C . ILE A 1 113 ? 0.051 -12.534 12.903 1.00 82.00 113 ILE A C 1
ATOM 892 O O . ILE A 1 113 ? 0.446 -13.695 12.858 1.00 82.00 113 ILE A O 1
ATOM 896 N N . GLY A 1 114 ? 0.514 -11.589 12.078 1.00 75.38 114 GLY A N 1
ATOM 897 C CA . GLY A 1 114 ? 1.557 -11.829 11.066 1.00 75.38 114 GLY A CA 1
ATOM 898 C C . GLY A 1 114 ? 1.188 -11.418 9.639 1.00 75.38 114 GLY A C 1
ATOM 899 O O . GLY A 1 114 ? 2.014 -11.547 8.737 1.00 75.38 114 GLY A O 1
ATOM 900 N N . LYS A 1 115 ? -0.026 -10.905 9.418 1.00 81.06 115 LYS A N 1
ATOM 901 C CA . LYS A 1 115 ? -0.386 -10.253 8.155 1.00 81.06 115 LYS A CA 1
ATOM 902 C C . LYS A 1 115 ? 0.235 -8.859 8.057 1.00 81.06 115 LYS A C 1
ATOM 904 O O . LYS A 1 115 ? 0.569 -8.236 9.067 1.00 81.06 115 LYS A O 1
ATOM 909 N N . ALA A 1 116 ? 0.386 -8.384 6.823 1.00 76.38 116 ALA A N 1
ATOM 910 C CA . ALA A 1 116 ? 0.874 -7.039 6.556 1.00 76.38 116 ALA A CA 1
ATOM 911 C C . ALA A 1 116 ? -0.117 -5.991 7.090 1.00 76.38 116 ALA A C 1
ATOM 913 O O . ALA A 1 116 ? -1.329 -6.134 6.925 1.00 76.38 116 ALA A O 1
ATOM 914 N N . SER A 1 117 ? 0.410 -4.949 7.730 1.00 83.38 117 SER A N 1
ATOM 915 C CA . SER A 1 117 ? -0.361 -3.751 8.071 1.00 83.38 117 SER A CA 1
ATOM 916 C C . SER A 1 117 ? -0.645 -2.937 6.809 1.00 83.38 117 SER A C 1
ATOM 918 O O . SER A 1 117 ? 0.175 -2.930 5.886 1.00 83.38 117 SER A O 1
ATOM 920 N N . GLY A 1 118 ? -1.785 -2.245 6.783 1.00 79.00 118 GLY A N 1
ATOM 921 C CA . GLY A 1 118 ? -2.122 -1.306 5.718 1.00 79.00 118 GLY A CA 1
ATOM 922 C C . GLY A 1 118 ? -1.261 -0.040 5.751 1.00 79.00 118 GLY A C 1
ATOM 923 O O . GLY A 1 118 ? -0.332 0.103 6.551 1.00 79.00 118 GLY A O 1
ATOM 924 N N . GLU A 1 119 ? -1.588 0.907 4.874 1.00 77.88 119 GLU A N 1
ATOM 925 C CA . GLU A 1 119 ? -0.918 2.214 4.795 1.00 77.88 119 GLU A CA 1
ATOM 926 C C . GLU A 1 119 ? -1.097 3.052 6.077 1.00 77.88 119 GLU A C 1
ATOM 928 O O . GLU A 1 119 ? -0.244 3.870 6.420 1.00 77.88 119 GLU A O 1
ATOM 933 N N . ASP A 1 120 ? -2.149 2.768 6.847 1.00 79.25 120 ASP A N 1
ATOM 934 C CA . ASP A 1 120 ? -2.417 3.334 8.173 1.00 79.25 120 ASP A CA 1
ATOM 935 C C . ASP A 1 120 ? -1.419 2.892 9.263 1.00 79.25 120 ASP A C 1
ATOM 937 O O . ASP A 1 120 ? -1.436 3.425 10.374 1.00 79.25 120 ASP A O 1
ATOM 941 N N . CYS A 1 121 ? -0.528 1.942 8.952 1.00 76.31 121 CYS A N 1
ATOM 942 C CA . CYS A 1 121 ? 0.438 1.342 9.873 1.00 76.31 121 CYS A CA 1
ATOM 943 C C . CYS A 1 121 ? -0.203 0.671 11.106 1.00 76.31 121 CYS A C 1
ATOM 945 O O . CYS A 1 121 ? 0.491 0.387 12.090 1.00 76.31 121 CYS A O 1
ATOM 947 N N . ILE A 1 122 ? -1.502 0.366 11.064 1.00 82.06 122 ILE A N 1
ATOM 948 C CA . ILE A 1 122 ? -2.214 -0.310 12.147 1.00 82.06 122 ILE A CA 1
ATOM 949 C C . ILE A 1 122 ? -2.003 -1.817 11.986 1.00 82.06 122 ILE A C 1
ATOM 951 O O . ILE A 1 122 ? -2.457 -2.445 11.032 1.00 82.06 122 ILE A O 1
ATOM 955 N N . SER A 1 123 ? -1.265 -2.421 12.919 1.00 84.06 123 SER A N 1
ATOM 956 C CA . SER A 1 123 ? -0.999 -3.862 12.866 1.00 84.06 123 SER A CA 1
ATOM 957 C C . SER A 1 123 ? -2.164 -4.686 13.406 1.00 84.06 123 SER A C 1
ATOM 959 O O . SER A 1 123 ? -2.850 -4.289 14.349 1.00 84.06 123 SER A O 1
ATOM 961 N N . HIS A 1 124 ? -2.317 -5.898 12.871 1.00 84.56 124 HIS A N 1
ATOM 962 C CA . HIS A 1 124 ? -3.292 -6.880 13.358 1.00 84.56 124 HIS A CA 1
ATOM 963 C C . HIS A 1 124 ? -3.060 -7.207 14.839 1.00 84.56 124 HIS A C 1
ATOM 965 O O . HIS A 1 124 ? -3.997 -7.412 15.603 1.00 84.56 124 HIS A O 1
ATOM 971 N N . GLN A 1 125 ? -1.793 -7.192 15.261 1.00 82.62 125 GLN A N 1
ATOM 972 C CA . GLN A 1 125 ? -1.405 -7.368 16.653 1.00 82.62 125 GLN A CA 1
ATOM 973 C C . GLN A 1 125 ? -1.942 -6.235 17.537 1.00 82.62 125 GLN A C 1
ATOM 975 O O . GLN A 1 125 ? -2.457 -6.501 18.619 1.00 82.62 125 GLN A O 1
ATOM 980 N N . MET A 1 126 ? -1.858 -4.984 17.071 1.00 81.88 126 MET A N 1
ATOM 981 C CA . MET A 1 126 ? -2.379 -3.829 17.800 1.00 81.88 126 MET A CA 1
ATOM 982 C C . MET A 1 126 ? -3.897 -3.924 17.951 1.00 81.88 126 MET A C 1
ATOM 984 O O . MET A 1 126 ? -4.376 -3.890 19.078 1.00 81.88 126 MET A O 1
ATOM 988 N N . LEU A 1 127 ? -4.620 -4.160 16.852 1.00 85.50 127 LEU A N 1
ATOM 989 C CA . LEU A 1 127 ? -6.080 -4.316 16.853 1.00 85.50 127 LEU A CA 1
ATOM 990 C C . LEU A 1 127 ? -6.554 -5.421 17.800 1.00 85.50 127 LEU A C 1
ATOM 992 O O . LEU A 1 127 ? -7.465 -5.211 18.600 1.00 85.50 127 LEU A O 1
ATOM 996 N N . LYS A 1 128 ? -5.881 -6.572 17.767 1.00 85.38 128 LYS A N 1
ATOM 997 C CA . LYS A 1 128 ? -6.198 -7.723 18.614 1.00 85.38 128 LYS A CA 1
ATOM 998 C C . LYS A 1 128 ? -5.989 -7.444 20.102 1.00 85.38 128 LYS A C 1
ATOM 1000 O O . LYS A 1 128 ? -6.793 -7.881 20.921 1.00 85.38 128 LYS A O 1
ATOM 1005 N N . TYR A 1 129 ? -4.946 -6.695 20.468 1.00 82.62 129 TYR A N 1
ATOM 1006 C CA . TYR A 1 129 ? -4.716 -6.300 21.863 1.00 82.62 129 TYR A CA 1
ATOM 1007 C C . TYR A 1 129 ? -5.608 -5.144 22.322 1.00 82.62 129 TYR A C 1
ATOM 1009 O O . TYR A 1 129 ? -5.928 -5.065 23.506 1.00 82.62 129 TYR A O 1
ATOM 1017 N N . THR A 1 130 ? -6.051 -4.279 21.407 1.00 82.19 130 THR A N 1
ATOM 1018 C CA . THR A 1 130 ? -6.979 -3.179 21.707 1.00 82.19 130 THR A CA 1
ATOM 1019 C C . THR A 1 130 ? -8.453 -3.573 21.598 1.00 82.19 130 THR A C 1
ATOM 1021 O O . THR A 1 130 ? -9.315 -2.734 21.850 1.00 82.19 130 THR A O 1
ATOM 1024 N N . ALA A 1 131 ? -8.768 -4.828 21.261 1.00 81.25 131 ALA A N 1
ATOM 1025 C CA . ALA A 1 131 ? -10.143 -5.299 21.071 1.00 81.25 131 ALA A CA 1
ATOM 1026 C C . ALA A 1 131 ? -11.042 -5.008 22.286 1.00 81.25 131 ALA A C 1
ATOM 1028 O O . ALA A 1 131 ? -12.172 -4.561 22.134 1.00 81.25 131 ALA A O 1
ATOM 1029 N N . ASN A 1 132 ? -10.509 -5.170 23.502 1.00 72.62 132 ASN A N 1
ATOM 1030 C CA . ASN A 1 132 ? -11.247 -4.890 24.738 1.00 72.62 132 ASN A CA 1
ATOM 1031 C C . ASN A 1 132 ? -11.293 -3.392 25.101 1.00 72.62 132 ASN A C 1
ATOM 1033 O O . ASN A 1 132 ? -12.157 -2.977 25.864 1.00 72.62 132 ASN A O 1
ATOM 1037 N N . SER A 1 133 ? -10.355 -2.576 24.603 1.00 68.56 133 SER A N 1
ATOM 1038 C CA . SER A 1 133 ? -10.332 -1.128 24.870 1.00 68.56 133 SER A CA 1
ATOM 1039 C C . SER A 1 133 ? -11.203 -0.334 23.901 1.00 68.56 133 SER A C 1
ATOM 1041 O O . SER A 1 133 ? -11.664 0.750 24.249 1.00 68.56 133 SER A O 1
ATOM 1043 N N . TYR A 1 134 ? -11.438 -0.863 22.695 1.00 64.06 134 TYR A N 1
ATOM 1044 C CA . TYR A 1 134 ? -12.253 -0.198 21.677 1.00 64.06 134 TYR A CA 1
ATOM 1045 C C . TYR A 1 134 ? -13.697 0.004 22.158 1.00 64.06 134 TYR A C 1
ATOM 1047 O O . TYR A 1 134 ? -14.273 1.071 21.973 1.00 64.06 134 TYR A O 1
ATOM 1055 N N . THR A 1 135 ? -14.235 -0.970 22.892 1.00 55.78 135 THR A N 1
ATOM 1056 C CA . THR A 1 135 ? -15.588 -0.907 23.465 1.00 55.78 135 THR A CA 1
ATOM 1057 C C . THR A 1 135 ? -15.712 0.096 24.610 1.00 55.78 135 THR A C 1
ATOM 1059 O O . THR A 1 135 ? -16.750 0.720 24.790 1.00 55.78 135 THR A O 1
ATOM 1062 N N . ILE A 1 136 ? -14.623 0.347 25.344 1.00 54.34 136 ILE A N 1
ATOM 1063 C CA . ILE A 1 136 ? -14.590 1.389 26.382 1.00 54.34 136 ILE A CA 1
ATOM 1064 C C . ILE A 1 136 ? -14.600 2.782 25.735 1.00 54.34 136 ILE A C 1
ATOM 1066 O O . ILE A 1 136 ? -15.266 3.694 26.223 1.00 54.34 136 ILE A O 1
ATOM 1070 N N . ALA A 1 137 ? -13.878 2.954 24.623 1.00 58.41 137 ALA A N 1
ATOM 1071 C CA . ALA A 1 137 ? -13.817 4.226 23.913 1.00 58.41 137 ALA A CA 1
ATOM 1072 C C . ALA A 1 137 ? -15.164 4.608 23.283 1.00 58.41 137 ALA A C 1
ATOM 1074 O O . ALA A 1 137 ? -15.529 5.779 23.353 1.00 58.41 137 ALA A O 1
ATOM 1075 N N . ASP A 1 138 ? -15.911 3.650 22.729 1.00 56.44 138 ASP A N 1
ATOM 1076 C CA . ASP A 1 138 ? -17.219 3.914 22.116 1.00 56.44 138 ASP A CA 1
ATOM 1077 C C . ASP A 1 138 ? -18.296 4.261 23.160 1.00 56.44 138 ASP A C 1
ATOM 1079 O O . ASP A 1 138 ? -19.013 5.249 23.003 1.00 56.44 138 ASP A O 1
ATOM 1083 N N . ALA A 1 139 ? -18.334 3.557 24.298 1.00 59.12 139 ALA A N 1
ATOM 1084 C CA . ALA A 1 139 ? -19.214 3.907 25.417 1.00 59.12 139 ALA A CA 1
ATOM 1085 C C . ALA A 1 139 ? -18.942 5.333 25.939 1.00 59.12 139 ALA A C 1
ATOM 1087 O O . ALA A 1 139 ? -19.858 6.139 26.116 1.00 59.12 139 ALA A O 1
ATOM 1088 N N . ILE A 1 140 ? -17.664 5.688 26.114 1.00 60.03 140 ILE A N 1
ATOM 1089 C CA . ILE A 1 140 ? -17.260 7.037 26.533 1.00 60.03 140 ILE A CA 1
ATOM 1090 C C . ILE A 1 140 ? -17.584 8.067 25.445 1.00 60.03 140 ILE A C 1
ATOM 1092 O O . ILE A 1 140 ? -18.052 9.158 25.760 1.00 60.03 140 ILE A O 1
ATOM 1096 N N . TRP A 1 141 ? -17.364 7.749 24.170 1.00 61.19 141 TRP A N 1
ATOM 1097 C CA . TRP A 1 141 ? -17.659 8.649 23.056 1.00 61.19 141 TRP A CA 1
ATOM 1098 C C . TRP A 1 141 ? -19.158 8.932 22.936 1.00 61.19 141 TRP A C 1
ATOM 1100 O O . TRP A 1 141 ? -19.542 10.090 22.789 1.00 61.19 141 TRP A O 1
ATOM 1110 N N . LYS A 1 142 ? -20.016 7.918 23.085 1.00 61.97 142 LYS A N 1
ATOM 1111 C CA . LYS A 1 142 ? -21.482 8.057 23.059 1.00 61.97 142 LYS A CA 1
ATOM 1112 C C . LYS A 1 142 ? -22.017 8.930 24.199 1.00 61.97 142 LYS A C 1
ATOM 1114 O O . LYS A 1 142 ? -22.947 9.697 23.978 1.00 61.97 142 LYS A O 1
ATOM 1119 N N . THR A 1 143 ? -21.398 8.878 25.381 1.00 64.50 143 THR A N 1
ATOM 1120 C CA . THR A 1 143 ? -21.803 9.691 26.551 1.00 64.50 143 THR A CA 1
ATOM 1121 C C . THR A 1 143 ? -21.342 11.152 26.527 1.00 64.50 143 THR A C 1
ATOM 1123 O O . THR A 1 143 ? -21.802 11.945 27.346 1.00 64.50 143 THR A O 1
ATOM 1126 N N . LYS A 1 144 ? -20.439 11.535 25.615 1.00 66.50 144 LYS A N 1
ATOM 1127 C CA . LYS A 1 144 ? -19.833 12.875 25.604 1.00 66.50 144 LYS A CA 1
ATOM 1128 C C . LYS A 1 144 ? -20.585 13.865 24.724 1.00 66.50 144 LYS A C 1
ATOM 1130 O O . LYS A 1 144 ? -21.011 13.535 23.615 1.00 66.50 144 LYS A O 1
ATOM 1135 N N . SER A 1 145 ? -20.670 15.108 25.199 1.00 75.00 145 SER A N 1
ATOM 1136 C CA . SER A 1 145 ? -21.201 16.234 24.423 1.00 75.00 145 SER A CA 1
ATOM 1137 C C . SER A 1 145 ? -20.321 16.506 23.196 1.00 75.00 145 SER A C 1
ATOM 1139 O O . SER A 1 145 ? -19.104 16.291 23.223 1.00 75.00 145 SER A O 1
ATOM 1141 N N . ASP A 1 146 ? -20.911 17.010 22.111 1.00 71.69 146 ASP A N 1
ATOM 1142 C CA . ASP A 1 146 ? -20.193 17.309 20.863 1.00 71.69 146 ASP A CA 1
ATOM 1143 C C . ASP A 1 146 ? -19.034 18.292 21.060 1.00 71.69 146 ASP A C 1
ATOM 1145 O O . ASP A 1 146 ? -18.016 18.225 20.365 1.00 71.69 146 ASP A O 1
ATOM 1149 N N . GLU A 1 147 ? -19.136 19.170 22.054 1.00 75.38 147 GLU A N 1
ATOM 1150 C CA . GLU A 1 147 ? -18.076 20.110 22.408 1.00 75.38 147 GLU A CA 1
ATOM 1151 C C . GLU A 1 147 ? -16.855 19.414 23.032 1.00 75.38 147 GLU A C 1
ATOM 1153 O O . GLU A 1 147 ? -15.707 19.773 22.761 1.00 75.38 147 GLU A O 1
ATOM 1158 N N . GLU A 1 148 ? -17.082 18.362 23.817 1.00 71.50 148 GLU A N 1
ATOM 1159 C CA . GLU A 1 148 ? -16.028 17.556 24.433 1.00 71.50 148 GLU A CA 1
ATOM 1160 C C . GLU A 1 148 ? -15.368 16.628 23.415 1.00 71.50 148 GLU A C 1
ATOM 1162 O O . GLU A 1 148 ? -14.142 16.494 23.404 1.00 71.50 148 GLU A O 1
ATOM 1167 N N . LYS A 1 149 ? -16.160 16.043 22.507 1.00 66.69 149 LYS A N 1
ATOM 1168 C CA . LYS A 1 149 ? -15.659 15.268 21.360 1.00 66.69 149 LYS A CA 1
ATOM 1169 C C . LYS A 1 149 ? -14.743 16.117 20.484 1.00 66.69 149 LYS A C 1
ATOM 1171 O O . LYS A 1 149 ? -13.639 15.688 20.144 1.00 66.69 149 LYS A O 1
ATOM 1176 N N . ARG A 1 150 ? -15.161 17.352 20.179 1.00 67.44 150 ARG A N 1
ATOM 1177 C CA . ARG A 1 150 ? -14.359 18.325 19.421 1.00 67.44 150 ARG A CA 1
ATOM 1178 C C . ARG A 1 150 ? -13.054 18.663 20.137 1.00 67.44 150 ARG A C 1
ATOM 1180 O O . ARG A 1 150 ? -12.005 18.587 19.505 1.00 67.44 150 ARG A O 1
ATOM 1187 N N . LYS A 1 151 ? -13.091 18.948 21.445 1.00 74.00 151 LYS A N 1
ATOM 1188 C CA . LYS A 1 151 ? -11.883 19.221 22.251 1.00 74.00 151 LYS A CA 1
ATOM 1189 C C . LYS A 1 151 ? -10.916 18.029 22.289 1.00 74.00 151 LYS A C 1
ATOM 1191 O O . LYS A 1 151 ? -9.708 18.210 22.139 1.00 74.00 151 LYS A O 1
ATOM 1196 N N . LEU A 1 152 ? -11.426 16.806 22.442 1.00 68.44 152 LEU A N 1
ATOM 1197 C CA . LEU A 1 152 ? -10.608 15.587 22.407 1.00 68.44 152 LEU A CA 1
ATOM 1198 C C . LEU A 1 152 ? -9.944 15.389 21.045 1.00 68.44 152 LEU A C 1
ATOM 1200 O O . LEU A 1 152 ? -8.750 15.095 20.977 1.00 68.44 152 LEU A O 1
ATOM 1204 N N . PHE A 1 153 ? -10.691 15.603 19.963 1.00 60.12 153 PHE A N 1
ATOM 1205 C CA . PHE A 1 153 ? -10.173 15.469 18.607 1.00 60.12 153 PHE A CA 1
ATOM 1206 C C . PHE A 1 153 ? -9.107 16.527 18.286 1.00 60.12 153 PHE A C 1
ATOM 1208 O O . PHE A 1 153 ? -8.054 16.201 17.735 1.00 60.12 153 PHE A O 1
ATOM 1215 N N . THR A 1 154 ? -9.312 17.786 18.691 1.00 66.50 154 THR A N 1
ATOM 1216 C CA . THR A 1 154 ? -8.309 18.846 18.499 1.00 66.50 154 THR A CA 1
ATOM 1217 C C . THR A 1 154 ? -7.029 18.574 19.281 1.00 66.50 154 THR A C 1
ATOM 1219 O O . THR A 1 154 ? -5.939 18.779 18.746 1.00 66.50 154 THR A O 1
ATOM 1222 N N . ASN A 1 155 ? -7.138 18.047 20.502 1.00 67.81 155 ASN A N 1
ATOM 1223 C CA . ASN A 1 155 ? -5.977 17.675 21.311 1.00 67.81 155 ASN A CA 1
ATOM 1224 C C . ASN A 1 155 ? -5.225 16.488 20.695 1.00 67.81 155 ASN A C 1
ATOM 1226 O O . ASN A 1 155 ? -4.003 16.536 20.566 1.00 67.81 155 ASN A O 1
ATOM 1230 N N . PHE A 1 156 ? -5.943 15.472 20.204 1.00 63.00 156 PHE A N 1
ATOM 1231 C CA . PHE A 1 156 ? -5.344 14.345 19.484 1.00 63.00 156 PHE A CA 1
ATOM 1232 C C . PHE A 1 156 ? -4.555 14.796 18.244 1.00 63.00 156 PHE A C 1
ATOM 1234 O O . PHE A 1 156 ? -3.435 14.327 18.003 1.00 63.00 156 PHE A O 1
ATOM 1241 N N . LEU A 1 157 ? -5.105 15.737 17.469 1.00 53.09 157 LEU A N 1
ATOM 1242 C CA . LEU A 1 157 ? -4.425 16.309 16.307 1.00 53.09 157 LEU A CA 1
ATOM 1243 C C . LEU A 1 157 ? -3.188 17.127 16.701 1.00 53.09 157 LEU A C 1
ATOM 1245 O O . LEU A 1 157 ? -2.163 17.044 16.021 1.00 53.09 157 LEU A O 1
ATOM 1249 N N . GLN A 1 158 ? -3.236 17.881 17.798 1.00 61.53 158 GLN A N 1
ATOM 1250 C CA . GLN A 1 158 ? -2.070 18.614 18.305 1.00 61.53 158 GLN A CA 1
ATOM 1251 C C . GLN A 1 158 ? -0.964 17.664 18.794 1.00 61.53 158 GLN A C 1
ATOM 1253 O O . GLN A 1 158 ? 0.208 17.871 18.466 1.00 61.53 158 GLN A O 1
ATOM 1258 N N . ASP A 1 159 ? -1.322 16.565 19.456 1.00 52.59 159 ASP A N 1
ATOM 1259 C CA . ASP A 1 159 ? -0.370 15.532 19.880 1.00 52.59 159 ASP A CA 1
ATOM 1260 C C . ASP A 1 159 ? 0.227 14.756 18.703 1.00 52.59 159 ASP A C 1
ATOM 1262 O O . ASP A 1 159 ? 1.393 14.359 18.733 1.00 52.59 159 ASP A O 1
ATOM 1266 N N . SER A 1 160 ? -0.527 14.568 17.616 1.00 50.28 160 SER A N 1
ATOM 1267 C CA . SER A 1 160 ? 0.001 13.951 16.390 1.00 50.28 160 SER A CA 1
ATOM 1268 C C . SER A 1 160 ? 1.122 14.780 15.745 1.00 50.28 160 SER A C 1
ATOM 1270 O O . SER A 1 160 ? 2.070 14.215 15.200 1.00 50.28 160 SER A O 1
ATOM 1272 N N . LYS A 1 161 ? 1.082 16.116 15.883 1.00 50.72 161 LYS A N 1
ATOM 1273 C CA . LYS A 1 161 ? 2.151 17.015 15.416 1.00 50.72 161 LYS A CA 1
ATOM 1274 C C . LYS A 1 161 ? 3.391 16.982 16.319 1.00 50.72 161 LYS A C 1
ATOM 1276 O O . LYS A 1 161 ? 4.491 17.193 15.814 1.00 50.72 161 LYS A O 1
ATOM 1281 N N . LYS A 1 162 ? 3.240 16.671 17.615 1.00 49.31 162 LYS A N 1
ATOM 1282 C CA . LYS A 1 162 ? 4.360 16.472 18.560 1.00 49.31 162 LYS A CA 1
ATOM 1283 C C . LYS A 1 162 ? 5.048 15.108 18.419 1.00 49.31 162 LYS A C 1
ATOM 1285 O O . LYS A 1 162 ? 6.250 15.020 18.642 1.00 49.31 162 LYS A O 1
ATOM 1290 N N . ARG A 1 163 ? 4.340 14.067 17.963 1.00 46.78 163 ARG A N 1
ATOM 1291 C CA . ARG A 1 163 ? 4.843 12.681 17.802 1.00 46.78 163 ARG A CA 1
ATOM 1292 C C . ARG A 1 163 ? 5.943 12.466 16.739 1.00 46.78 163 ARG A C 1
ATOM 1294 O O . ARG A 1 163 ? 6.239 11.327 16.388 1.00 46.78 163 ARG A O 1
ATOM 1301 N N . LYS A 1 164 ? 6.576 13.528 16.224 1.00 45.59 164 LYS A N 1
ATOM 1302 C CA . LYS A 1 164 ? 7.768 13.425 15.359 1.00 45.59 164 LYS A CA 1
ATOM 1303 C C . LYS A 1 164 ? 9.097 13.403 16.119 1.00 45.59 164 LYS A C 1
ATOM 1305 O O . LYS A 1 164 ? 10.112 13.112 15.496 1.00 45.59 164 LYS A O 1
ATOM 1310 N N . HIS A 1 165 ? 9.103 13.637 17.428 1.00 42.97 165 HIS A N 1
ATOM 1311 C CA . HIS A 1 165 ? 10.296 13.474 18.252 1.00 42.97 165 HIS A CA 1
ATOM 1312 C C . HIS A 1 165 ? 9.923 12.737 19.544 1.00 42.97 165 HIS A C 1
ATOM 1314 O O . HIS A 1 165 ? 9.057 13.181 20.287 1.00 42.97 165 HIS A O 1
ATOM 1320 N N . ASP A 1 166 ? 10.578 11.598 19.766 1.00 43.75 166 ASP A N 1
ATOM 1321 C CA . ASP A 1 166 ? 10.649 10.858 21.032 1.00 43.75 166 ASP A CA 1
ATOM 1322 C C . ASP A 1 166 ? 9.416 10.012 21.416 1.00 43.75 166 ASP A C 1
ATOM 1324 O O . ASP A 1 166 ? 8.679 10.289 22.359 1.00 43.75 166 ASP A O 1
ATOM 1328 N N . ASN A 1 167 ? 9.243 8.874 20.733 1.00 44.78 167 ASN A N 1
ATOM 1329 C CA . ASN A 1 167 ? 8.330 7.809 21.168 1.00 44.78 167 ASN A CA 1
ATOM 1330 C C . ASN A 1 167 ? 8.888 7.069 22.401 1.00 44.78 167 ASN A C 1
ATOM 1332 O O . ASN A 1 167 ? 9.393 5.948 22.302 1.00 44.78 167 ASN A O 1
ATOM 1336 N N . ILE A 1 168 ? 8.772 7.679 23.579 1.00 48.28 168 ILE A N 1
ATOM 1337 C CA . ILE A 1 168 ? 8.824 6.964 24.856 1.00 48.28 168 ILE A CA 1
ATOM 1338 C C . ILE A 1 168 ? 7.374 6.739 25.287 1.00 48.28 168 ILE A C 1
ATOM 1340 O O . ILE A 1 168 ? 6.732 7.618 25.844 1.00 48.28 168 ILE A O 1
ATOM 1344 N N . ILE A 1 169 ? 6.842 5.551 24.999 1.00 49.84 169 ILE A N 1
ATOM 1345 C CA . ILE A 1 169 ? 5.513 5.152 25.475 1.00 49.84 169 ILE A CA 1
ATOM 1346 C C . ILE A 1 169 ? 5.633 4.849 26.974 1.00 49.84 169 ILE A C 1
ATOM 1348 O O . ILE A 1 169 ? 6.239 3.836 27.354 1.00 49.84 169 ILE A O 1
ATOM 1352 N N . THR A 1 170 ? 5.094 5.739 27.809 1.00 49.03 170 THR A N 1
ATOM 1353 C CA . THR A 1 170 ? 4.943 5.561 29.260 1.00 49.03 170 THR A CA 1
ATOM 1354 C C . THR A 1 170 ? 3.497 5.249 29.641 1.00 49.03 170 THR A C 1
ATOM 1356 O O . THR A 1 170 ? 2.571 5.803 29.056 1.00 49.03 170 THR A O 1
ATOM 1359 N N . SER A 1 171 ? 3.308 4.359 30.619 1.00 45.78 171 SER A N 1
ATOM 1360 C CA . SER A 1 171 ? 2.005 4.065 31.240 1.00 45.78 171 SER A CA 1
ATOM 1361 C C . SER A 1 171 ? 1.394 5.315 31.889 1.00 45.78 171 SER A C 1
ATOM 1363 O O . SER A 1 171 ? 2.138 6.222 32.269 1.00 45.78 171 SER A O 1
ATOM 1365 N N . SER A 1 172 ? 0.068 5.333 32.074 1.00 45.91 172 SER A N 1
ATOM 1366 C CA . SER A 1 172 ? -0.693 6.412 32.736 1.00 45.91 172 SER A CA 1
ATOM 1367 C C . SER A 1 172 ? -0.143 6.798 34.110 1.00 45.91 172 SER A C 1
ATOM 1369 O O . SER A 1 172 ? -0.208 7.959 34.495 1.00 45.91 172 SER A O 1
ATOM 1371 N N . ASP A 1 173 ? 0.460 5.837 34.809 1.00 48.94 173 ASP A N 1
ATOM 1372 C CA . ASP A 1 173 ? 0.944 6.003 36.183 1.00 48.94 173 ASP A CA 1
ATOM 1373 C C . ASP A 1 173 ? 2.428 6.418 36.229 1.00 48.94 173 ASP A C 1
ATOM 1375 O O . ASP A 1 173 ? 3.055 6.415 37.285 1.00 48.94 173 ASP A O 1
ATOM 1379 N N . GLY A 1 174 ? 3.051 6.687 35.073 1.00 51.88 174 GLY A N 1
ATOM 1380 C CA . GLY A 1 174 ? 4.451 7.120 34.942 1.00 51.88 174 GLY A CA 1
ATOM 1381 C C . GLY A 1 174 ? 5.517 6.068 35.295 1.00 51.88 174 GLY A C 1
ATOM 1382 O O . GLY A 1 174 ? 6.684 6.231 34.948 1.00 51.88 174 GLY A O 1
ATOM 1383 N N . LEU A 1 175 ? 5.135 4.955 35.925 1.00 46.75 175 LEU A N 1
ATOM 1384 C CA . LEU A 1 175 ? 6.049 3.936 36.462 1.00 46.75 175 LEU A CA 1
ATOM 1385 C C . LEU A 1 175 ? 6.626 2.966 35.416 1.00 46.75 175 LEU A C 1
ATOM 1387 O O . LEU A 1 175 ? 7.580 2.242 35.698 1.00 46.75 175 LEU A O 1
ATOM 1391 N N . TYR A 1 176 ? 6.072 2.932 34.203 1.00 40.50 176 TYR A N 1
ATOM 1392 C CA . TYR A 1 176 ? 6.441 1.961 33.170 1.00 40.50 176 TYR A CA 1
ATOM 1393 C C . TYR A 1 176 ? 6.751 2.648 31.846 1.00 40.50 176 TYR A C 1
ATOM 1395 O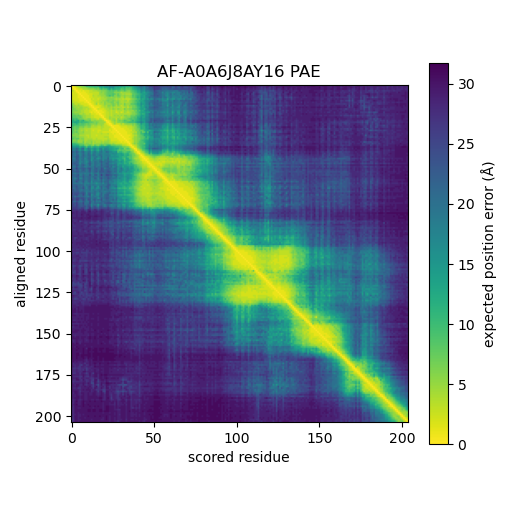 O . TYR A 1 176 ? 5.867 3.279 31.281 1.00 40.50 176 TYR A O 1
ATOM 1403 N N . SER A 1 177 ? 7.962 2.455 31.305 1.00 53.94 177 SER A N 1
ATOM 1404 C CA . SER A 1 177 ? 8.284 2.780 29.908 1.00 53.94 177 SER A CA 1
ATOM 1405 C C . SER A 1 177 ? 8.633 1.513 29.122 1.00 53.94 177 SER A C 1
ATOM 1407 O O . SER A 1 177 ? 9.446 0.684 29.554 1.00 53.94 177 SER A O 1
ATOM 1409 N N . VAL A 1 178 ? 8.015 1.346 27.948 1.00 54.12 178 VAL A N 1
ATOM 1410 C CA . VAL A 1 178 ? 8.223 0.175 27.066 1.00 54.12 178 VAL A CA 1
ATOM 1411 C C . VAL A 1 178 ? 9.694 0.066 26.643 1.00 54.12 178 VAL A C 1
ATOM 1413 O O . VAL A 1 178 ? 10.260 -1.027 26.570 1.00 54.12 178 VAL A O 1
ATOM 1416 N N . VAL A 1 179 ? 10.350 1.216 26.470 1.00 53.66 179 VAL A N 1
ATOM 1417 C CA . VAL A 1 179 ? 11.766 1.331 26.105 1.00 53.66 179 VAL A CA 1
ATOM 1418 C C . VAL A 1 179 ? 12.680 0.745 27.190 1.00 53.66 179 VAL A C 1
ATOM 1420 O O . VAL A 1 179 ? 13.649 0.054 26.868 1.00 53.66 179 VAL A O 1
ATOM 1423 N N . ASN A 1 180 ? 12.371 0.951 28.474 1.00 50.94 180 ASN A N 1
ATOM 1424 C CA . ASN A 1 180 ? 13.202 0.453 29.575 1.00 50.94 180 ASN A CA 1
ATOM 1425 C C . ASN A 1 180 ? 13.075 -1.066 29.762 1.00 50.94 180 ASN A C 1
ATOM 1427 O O . ASN A 1 180 ? 14.075 -1.733 30.036 1.00 50.94 180 ASN A O 1
ATOM 1431 N N . LYS A 1 181 ? 11.884 -1.637 29.539 1.00 52.03 181 LYS A N 1
ATOM 1432 C CA . LYS A 1 181 ? 11.672 -3.093 29.603 1.00 52.03 181 LYS A CA 1
ATOM 1433 C C . LYS A 1 181 ? 12.307 -3.825 28.418 1.00 52.03 181 LYS A C 1
ATOM 1435 O O . LYS A 1 181 ? 12.947 -4.853 28.612 1.00 52.03 181 LYS A O 1
ATOM 1440 N N . ALA A 1 182 ? 12.220 -3.274 27.207 1.00 53.94 182 ALA A N 1
ATOM 1441 C CA . ALA A 1 182 ? 12.918 -3.832 26.046 1.00 53.94 182 ALA A CA 1
ATOM 1442 C C . ALA A 1 182 ? 14.446 -3.835 26.249 1.00 53.94 182 ALA A C 1
ATOM 1444 O O . ALA A 1 182 ? 15.107 -4.846 26.006 1.00 53.94 182 ALA A O 1
ATOM 1445 N N . LYS A 1 183 ? 15.004 -2.741 26.791 1.00 52.81 183 LYS A N 1
ATOM 1446 C CA . LYS A 1 183 ? 16.431 -2.646 27.144 1.00 52.81 183 LYS A CA 1
ATOM 1447 C C . LYS A 1 183 ? 16.839 -3.622 28.255 1.00 52.81 183 LYS A C 1
ATOM 1449 O O . LYS A 1 183 ? 17.943 -4.158 28.193 1.00 52.81 183 LYS A O 1
ATOM 1454 N N . SER A 1 184 ? 15.990 -3.882 29.254 1.00 57.88 184 SER A N 1
ATOM 1455 C CA . SER A 1 184 ? 16.304 -4.844 30.324 1.00 57.88 184 SER A CA 1
ATOM 1456 C C . SER A 1 184 ? 16.229 -6.301 29.858 1.00 57.88 184 SER A C 1
ATOM 1458 O O . SER A 1 184 ? 17.028 -7.124 30.302 1.00 57.88 184 SER A O 1
ATOM 1460 N N . ILE A 1 185 ? 15.336 -6.617 28.915 1.00 56.34 185 ILE A N 1
ATOM 1461 C CA . ILE A 1 185 ? 15.248 -7.942 28.284 1.00 56.34 185 ILE A CA 1
ATOM 1462 C C . ILE A 1 185 ? 16.455 -8.187 27.368 1.00 56.34 185 ILE A C 1
ATOM 1464 O O . ILE A 1 185 ? 17.060 -9.252 27.448 1.00 56.34 185 ILE A O 1
ATOM 1468 N N . ALA A 1 186 ? 16.860 -7.195 26.568 1.00 53.81 186 ALA A N 1
ATOM 1469 C CA . ALA A 1 186 ? 18.032 -7.296 25.692 1.00 53.81 186 ALA A CA 1
ATOM 1470 C C . ALA A 1 186 ? 19.365 -7.419 26.457 1.00 53.81 186 ALA A C 1
ATOM 1472 O O . ALA A 1 186 ? 20.325 -7.977 25.935 1.00 53.81 186 ALA A O 1
ATOM 1473 N N . LYS A 1 187 ? 19.429 -6.927 27.704 1.00 51.00 187 LYS A N 1
ATOM 1474 C CA . LYS A 1 187 ? 20.599 -7.064 28.588 1.00 51.00 187 LYS A CA 1
ATOM 1475 C C . LYS A 1 187 ? 20.688 -8.410 29.310 1.00 51.00 187 LYS A C 1
ATOM 1477 O O . LYS A 1 187 ? 21.695 -8.655 29.973 1.00 51.00 187 LYS A O 1
ATOM 1482 N N . LYS A 1 188 ? 19.683 -9.291 29.218 1.00 46.78 188 LYS A N 1
ATOM 1483 C CA . LYS A 1 188 ? 19.824 -10.640 29.780 1.00 46.78 188 LYS A C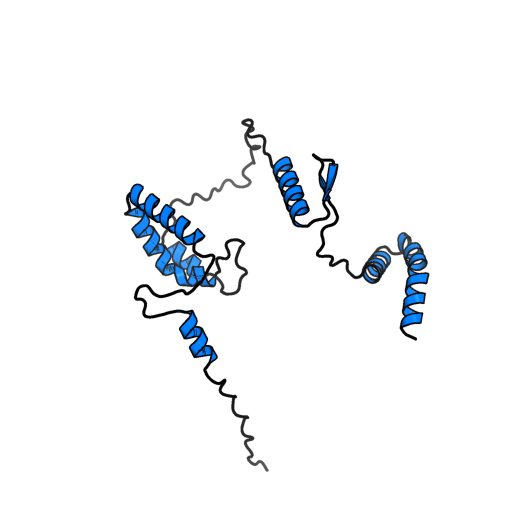A 1
ATOM 1484 C C . LYS A 1 188 ? 20.830 -11.415 28.923 1.00 46.78 188 LYS A C 1
ATOM 1486 O O . LYS A 1 188 ? 20.586 -11.565 27.726 1.00 46.78 188 LYS A O 1
ATOM 1491 N N . PRO A 1 189 ? 21.944 -11.916 29.491 1.00 42.81 189 PRO A N 1
ATOM 1492 C CA . PRO A 1 189 ? 22.870 -12.737 28.731 1.00 42.81 189 PRO A CA 1
ATOM 1493 C C . PRO A 1 189 ? 22.106 -13.945 28.196 1.00 42.81 189 PRO A C 1
ATOM 1495 O O . PRO A 1 189 ? 21.421 -14.645 28.946 1.00 42.81 189 PRO A O 1
ATOM 1498 N N . MET A 1 190 ? 22.201 -14.151 26.883 1.00 44.56 190 MET A N 1
ATOM 1499 C CA . MET A 1 190 ? 21.655 -15.312 26.199 1.00 44.56 190 MET A CA 1
ATOM 1500 C C . MET A 1 190 ? 22.227 -16.556 26.882 1.00 44.56 190 MET A C 1
ATOM 1502 O O . MET A 1 190 ? 23.405 -16.871 26.717 1.00 44.56 190 MET A O 1
ATOM 1506 N N . GLN A 1 191 ? 21.416 -17.226 27.705 1.00 53.62 191 GLN A N 1
ATOM 1507 C CA . GLN A 1 191 ? 21.774 -18.497 28.324 1.00 53.62 191 GLN A CA 1
ATOM 1508 C C . GLN A 1 191 ? 22.038 -19.472 27.175 1.00 53.62 191 GLN A C 1
ATOM 1510 O O . GLN A 1 191 ? 21.108 -19.967 26.535 1.00 53.62 191 GLN A O 1
ATOM 1515 N N . ARG A 1 192 ? 23.320 -19.673 26.842 1.00 45.34 192 ARG A N 1
ATOM 1516 C CA . ARG A 1 192 ? 23.754 -20.664 25.859 1.00 45.34 192 ARG A CA 1
ATOM 1517 C C . ARG A 1 192 ? 23.151 -21.996 26.290 1.00 45.34 192 ARG A C 1
ATOM 1519 O O . ARG A 1 192 ? 23.442 -22.476 27.384 1.00 45.34 192 ARG A O 1
ATOM 1526 N N . LYS A 1 193 ? 22.292 -22.572 25.443 1.00 47.94 193 LYS A N 1
ATOM 1527 C CA . LYS A 1 193 ? 21.818 -23.949 25.614 1.00 47.94 193 LYS A CA 1
ATOM 1528 C C . LYS A 1 193 ? 23.054 -24.827 25.825 1.00 47.94 193 LYS A C 1
ATOM 1530 O O . LYS A 1 193 ? 23.954 -24.820 24.986 1.00 47.94 193 LYS A O 1
ATOM 1535 N N . ARG A 1 194 ? 23.129 -25.506 26.974 1.00 48.69 194 ARG A N 1
ATOM 1536 C CA . ARG A 1 194 ? 24.237 -26.416 27.289 1.00 48.69 194 ARG A CA 1
ATOM 1537 C C . ARG A 1 194 ? 24.309 -27.511 26.213 1.00 48.69 194 ARG A C 1
ATOM 1539 O O . ARG A 1 194 ? 23.249 -27.931 25.738 1.00 48.69 194 ARG A O 1
ATOM 1546 N N . PRO A 1 195 ? 25.508 -27.976 25.824 1.00 46.69 195 PRO A N 1
ATOM 1547 C CA . PRO A 1 195 ? 25.637 -29.105 24.915 1.00 46.69 195 PRO A CA 1
ATOM 1548 C C . PRO A 1 195 ? 24.951 -30.328 25.522 1.00 46.69 195 PRO A C 1
ATOM 1550 O O . PRO A 1 195 ? 25.054 -30.577 26.725 1.00 46.69 195 PRO A O 1
ATOM 1553 N N . ARG A 1 196 ? 24.227 -31.061 24.678 1.00 44.47 196 ARG A N 1
ATOM 1554 C CA . ARG A 1 196 ? 23.581 -32.330 25.005 1.00 44.47 196 ARG A CA 1
ATOM 1555 C C . ARG A 1 196 ? 24.675 -33.293 25.468 1.00 44.47 196 ARG A C 1
ATOM 1557 O O . ARG A 1 196 ? 25.530 -33.656 24.669 1.00 44.47 196 ARG A O 1
ATOM 1564 N N . THR A 1 197 ? 24.679 -33.641 26.751 1.00 52.88 197 THR A N 1
ATOM 1565 C CA . THR A 1 197 ? 25.605 -34.628 27.302 1.00 52.88 197 THR A CA 1
ATOM 1566 C C . THR A 1 197 ? 25.413 -35.954 26.578 1.00 52.88 197 THR A C 1
ATOM 1568 O O . THR A 1 197 ? 24.305 -36.484 26.473 1.00 52.88 197 THR A O 1
ATOM 1571 N N . GLU A 1 198 ? 26.518 -36.443 26.033 1.00 48.97 198 GLU A N 1
ATOM 1572 C CA . GLU A 1 198 ? 26.671 -37.750 25.423 1.00 48.97 198 GLU A CA 1
ATOM 1573 C C . GLU A 1 198 ? 26.447 -38.803 26.515 1.00 48.97 198 GLU A C 1
ATOM 1575 O O . GLU A 1 198 ? 27.218 -38.933 27.465 1.00 48.97 198 GLU A O 1
ATOM 1580 N N . ARG A 1 199 ? 25.303 -39.487 26.442 1.00 44.53 199 ARG A N 1
ATOM 1581 C CA . ARG A 1 199 ? 24.945 -40.571 27.352 1.00 44.53 199 ARG A CA 1
ATOM 1582 C C . ARG A 1 199 ? 25.594 -41.842 26.815 1.00 44.53 199 ARG A C 1
ATOM 1584 O O . ARG A 1 199 ? 25.019 -42.518 25.968 1.00 44.53 199 ARG A O 1
ATOM 1591 N N . ALA A 1 200 ? 26.800 -42.134 27.285 1.00 54.81 200 ALA A N 1
ATOM 1592 C CA . ALA A 1 200 ? 27.354 -43.473 27.189 1.00 54.81 200 ALA A CA 1
ATOM 1593 C C . ALA A 1 200 ? 26.531 -44.405 28.088 1.00 54.81 200 ALA A C 1
ATOM 1595 O O . ALA A 1 200 ? 26.422 -44.133 29.279 1.00 54.81 200 ALA A O 1
ATOM 1596 N N . GLU A 1 201 ? 25.970 -45.484 27.530 1.00 50.03 201 GLU A N 1
ATOM 1597 C CA . GLU A 1 201 ? 25.793 -46.754 28.247 1.00 50.03 201 GLU A CA 1
ATOM 1598 C C . GLU A 1 201 ? 25.413 -47.919 27.310 1.00 50.03 201 GLU A C 1
ATOM 1600 O O . GLU A 1 201 ? 24.297 -48.015 26.806 1.00 50.03 201 GLU A O 1
ATOM 1605 N N . LYS A 1 202 ? 26.401 -48.803 27.114 1.00 50.12 202 LYS A N 1
ATOM 1606 C CA . LYS A 1 202 ? 26.336 -50.273 27.235 1.00 50.12 202 LYS A CA 1
ATOM 1607 C C . LYS A 1 202 ? 25.149 -51.025 26.613 1.00 50.12 202 LYS A C 1
ATOM 1609 O O . LYS A 1 202 ? 24.121 -51.183 27.264 1.00 50.12 202 LYS A O 1
ATOM 1614 N N . ARG A 1 203 ? 25.406 -51.659 25.462 1.00 43.88 203 ARG A N 1
ATOM 1615 C CA . ARG A 1 203 ? 24.977 -53.013 25.019 1.00 43.88 203 ARG A CA 1
ATOM 1616 C C . ARG A 1 203 ? 25.979 -53.409 23.915 1.00 43.88 203 ARG A C 1
ATOM 1618 O O . ARG A 1 203 ? 26.163 -52.589 23.025 1.00 43.88 203 ARG A O 1
ATOM 1625 N N . HIS A 1 204 ? 26.714 -54.515 23.877 1.00 39.00 204 HIS A N 1
ATOM 1626 C CA . HIS A 1 204 ? 26.748 -55.815 24.545 1.00 39.00 204 HIS A CA 1
ATOM 1627 C C . HIS A 1 204 ? 28.218 -56.221 24.722 1.00 39.00 204 HIS A C 1
ATOM 1629 O O . HIS A 1 204 ? 29.045 -55.723 23.924 1.00 39.00 204 HIS A O 1
#

Solvent-accessible surface area (backbone atoms only — not comparable to full-atom values): 12963 Å² total; per-residue (Å²): 112,71,67,59,54,52,51,54,47,62,71,46,43,58,64,56,41,63,60,21,57,82,74,36,60,70,61,26,55,52,50,51,38,64,73,63,55,69,70,78,67,87,68,77,74,70,36,72,33,88,89,76,73,44,76,28,75,49,68,68,54,37,50,53,47,52,51,51,54,50,54,62,73,64,56,72,72,83,79,76,67,72,74,77,85,73,77,74,92,55,98,73,76,90,80,81,89,76,86,54,71,66,59,54,33,50,54,31,59,66,51,64,74,84,62,87,50,58,97,84,66,58,38,47,57,55,48,36,71,39,30,76,53,52,60,54,50,50,58,53,56,73,74,47,54,71,68,54,51,49,52,52,51,54,50,52,55,53,49,58,69,54,69,81,62,80,94,71,60,57,46,98,82,69,83,43,45,59,65,59,54,54,52,56,58,70,65,50,78,79,78,71,79,73,81,82,78,83,80,85,77,93,86,133

Nearest PDB structures (foldseek):
  8ia0-assembly1_CC  TM=1.827E-01  e=6.517E+00  Thermochaetoides thermophila DSM 1495

pLDDT: mean 70.34, std 14.1, range [39.0, 90.0]

Secondary structure (DSSP, 8-state):
-HHHHHHHHHHHHHHHHHHHHHH-HHHHHHHHHHHTGGG---SPPPEE-TTT--EE-SHHHHHHHHHHHHHHHT----SS-PPP----S-S---------HHHHHHHHHHPPTTSPP-TT---HHHHHHHHHHHHHHHHHHHHS-HHHHHHHHHHHHHHHHHTTS----B-TTSS-BHHHHHHHHHTS---PPPP---------

Radius of gyration: 31.11 Å; Cα contacts (8 Å, |Δi|>4): 77; chains: 1; bounding box: 72×78×73 Å